Protein AF-A0A930IG54-F1 (afdb_monomer)

Solvent-accessible surface area (backbone atoms only — not comparable to full-atom values): 10684 Å² total; per-residue (Å²): 142,84,71,73,71,60,59,56,54,54,54,51,53,54,55,52,55,55,57,56,56,58,61,64,62,67,75,69,67,74,68,74,74,71,89,79,80,68,87,85,78,72,77,62,74,73,76,54,50,58,60,71,46,64,61,72,69,85,79,60,60,37,81,73,69,76,45,87,70,71,62,65,47,43,69,39,30,32,45,47,79,58,92,73,52,99,68,60,61,62,81,42,43,50,88,78,48,23,21,38,33,38,32,41,36,80,50,64,67,55,72,66,59,55,51,52,48,59,56,46,42,77,78,37,84,44,45,49,76,60,99,57,34,44,36,37,48,46,73,49,95,86,52,19,39,42,38,40,39,35,43,73,83,41,39,54,36,40,37,36,35,37,44,43,82,71,53,75,52,66,78,77,73,66,80,85,126

Radius of gyration: 30.36 Å; Cα contacts (8 Å, |Δi|>4): 247; chains: 1; bounding box: 64×41×91 Å

Sequence (177 aa):
MEQKKSLSKIIATIVFGIVFIIIAIVSCNQSKTIEGSNNGDTVAAKEFTPHVENGKLNIDLQSITSIRFPKYKTTKAIPFIPDSVSLAADEESVESGNYSATLLLDTIPNKEFYQRIDLAAQHDTCWDINKFAYTYERKDKAGGVYKVVFSKGGQQVFVTHLNKDMIKNTNQTKPNK

Nearest PDB structures (foldseek):
  3dpu-assembly1_B  TM=5.264E-01  e=1.480E-01  Chlorobaculum tepidum
  4cqh-assembly1_A  TM=4.139E-01  e=2.988E+00  Deinococcus radiodurans
  3fa9-assembly2_B  TM=2.344E-01  e=1.915E+00  Homo sapiens
  3tvl-assembly2_B  TM=2.884E-01  e=3.947E+00  Homo sapiens
  3fek-assembly2_B  TM=2.364E-01  e=4.412E+00  Homo sapiens

Mean predicted aligned error: 15.11 Å

Structure (mmCIF, N/CA/C/O backbone):
data_AF-A0A930IG54-F1
#
_entry.id   AF-A0A930IG54-F1
#
loop_
_atom_site.group_PDB
_atom_site.id
_atom_site.type_symbol
_atom_site.label_atom_id
_atom_site.label_alt_id
_atom_site.label_comp_id
_atom_site.label_asym_id
_atom_site.label_entity_id
_atom_site.label_seq_id
_atom_site.pdbx_PDB_ins_code
_atom_site.Cartn_x
_atom_site.Cartn_y
_atom_site.Cartn_z
_atom_site.occupancy
_atom_site.B_iso_or_equiv
_atom_site.auth_seq_id
_atom_site.auth_comp_id
_atom_site.auth_asym_id
_atom_site.auth_atom_id
_atom_site.pdbx_PDB_model_num
ATOM 1 N N . MET A 1 1 ? -45.103 23.585 -71.923 1.00 48.53 1 MET A N 1
ATOM 2 C CA . MET A 1 1 ? -44.097 22.505 -71.817 1.00 48.53 1 MET A CA 1
ATOM 3 C C . MET A 1 1 ? -42.724 23.164 -71.672 1.00 48.53 1 MET A C 1
ATOM 5 O O . MET A 1 1 ? -42.057 23.331 -72.674 1.00 48.53 1 MET A O 1
ATOM 9 N N . GLU A 1 2 ? -42.326 23.645 -70.479 1.00 52.88 2 GLU A N 1
ATOM 10 C CA . GLU A 1 2 ? -41.111 24.496 -70.392 1.00 52.88 2 GLU A CA 1
ATOM 11 C C . GLU A 1 2 ? -40.395 24.576 -69.022 1.00 52.88 2 GLU A C 1
ATOM 13 O O . GLU A 1 2 ? -39.612 25.486 -68.795 1.00 52.88 2 GLU A O 1
ATOM 18 N N . GLN A 1 3 ? -40.595 23.628 -68.095 1.00 48.25 3 GLN A N 1
ATOM 19 C CA . GLN A 1 3 ? -39.907 23.669 -66.783 1.00 48.25 3 GLN A CA 1
ATOM 20 C C . GLN A 1 3 ? -38.783 22.632 -66.593 1.00 48.25 3 GLN A C 1
ATOM 22 O O . GLN A 1 3 ? -37.958 22.776 -65.697 1.00 48.25 3 GLN A O 1
ATOM 27 N N . LYS A 1 4 ? -38.674 21.602 -67.447 1.00 50.16 4 LYS A N 1
ATOM 28 C CA . LYS A 1 4 ? -37.653 20.542 -67.275 1.00 50.16 4 LYS A CA 1
ATOM 29 C C . LYS A 1 4 ? -36.254 20.908 -67.798 1.00 50.16 4 LYS A C 1
ATOM 31 O O . LYS A 1 4 ? -35.278 20.271 -67.414 1.00 50.16 4 LYS A O 1
ATOM 36 N N . LYS A 1 5 ? -36.131 21.925 -68.661 1.00 50.03 5 LYS A N 1
ATOM 37 C CA . LYS A 1 5 ? -34.865 22.264 -69.346 1.00 50.03 5 LYS A CA 1
ATOM 38 C C . LYS A 1 5 ? -33.930 23.157 -68.514 1.00 50.03 5 LYS A C 1
ATOM 40 O O . LYS A 1 5 ? -32.723 23.119 -68.734 1.00 50.03 5 LYS A O 1
ATOM 45 N N . SER A 1 6 ? -34.458 23.936 -67.563 1.00 54.38 6 SER A N 1
ATOM 46 C CA . SER A 1 6 ? -33.665 24.849 -66.719 1.00 54.38 6 SER A CA 1
ATOM 47 C C . SER A 1 6 ? -33.032 24.147 -65.513 1.00 54.38 6 SER A C 1
ATOM 49 O O . SER A 1 6 ? -31.862 24.379 -65.224 1.00 54.38 6 SER A O 1
ATOM 51 N N . LEU A 1 7 ? -33.748 23.218 -64.871 1.00 53.94 7 LEU A N 1
ATOM 52 C CA . LEU A 1 7 ? -33.237 22.434 -63.736 1.00 53.94 7 LEU A CA 1
ATOM 53 C C . LEU A 1 7 ? -32.062 21.523 -64.129 1.00 53.94 7 LEU A C 1
ATOM 55 O O . LEU A 1 7 ? -31.086 21.426 -63.393 1.00 53.94 7 LEU A O 1
ATOM 59 N N . SER A 1 8 ? -32.100 20.923 -65.325 1.00 56.66 8 SER A N 1
ATOM 60 C CA . SER A 1 8 ? -31.008 20.083 -65.845 1.00 56.66 8 SER A CA 1
ATOM 61 C C . SER A 1 8 ? -29.704 20.862 -66.067 1.00 56.66 8 SER A C 1
ATOM 63 O O . SER A 1 8 ? -28.629 20.327 -65.804 1.00 56.66 8 SER A O 1
ATOM 65 N N . LYS A 1 9 ? -29.782 22.135 -66.483 1.00 55.19 9 LYS A N 1
ATOM 66 C CA . LYS A 1 9 ? -28.597 22.992 -66.639 1.00 55.19 9 LYS A CA 1
ATOM 67 C C . LYS A 1 9 ? -28.001 23.392 -65.290 1.00 55.19 9 LYS A C 1
ATOM 69 O O . LYS A 1 9 ? -26.788 23.387 -65.156 1.00 55.19 9 LYS A O 1
ATOM 74 N N . ILE A 1 10 ? -28.833 23.675 -64.287 1.00 57.41 10 ILE A N 1
ATOM 75 C CA . ILE A 1 10 ? -28.372 24.065 -62.944 1.00 57.41 10 ILE A CA 1
ATOM 76 C C . ILE A 1 10 ? -27.683 22.885 -62.237 1.00 57.41 10 ILE A C 1
ATOM 78 O O . ILE A 1 10 ? -26.619 23.058 -61.648 1.00 57.41 10 ILE A O 1
ATOM 82 N N . ILE A 1 11 ? -28.235 21.673 -62.360 1.00 57.94 11 ILE A N 1
ATOM 83 C CA . ILE A 1 11 ? -27.646 20.457 -61.777 1.00 57.94 11 ILE A CA 1
ATOM 84 C C . ILE A 1 11 ? -26.312 20.110 -62.460 1.00 57.94 11 ILE A C 1
ATOM 86 O O . ILE A 1 11 ? -25.350 19.767 -61.775 1.00 57.94 11 ILE A O 1
ATOM 90 N N . ALA A 1 12 ? -26.209 20.267 -63.785 1.00 56.69 12 ALA A N 1
ATOM 91 C CA . ALA A 1 12 ? -24.960 20.034 -64.513 1.00 56.69 12 ALA A CA 1
ATOM 92 C C . ALA A 1 12 ? -23.837 21.005 -64.094 1.00 56.69 12 ALA A C 1
ATOM 94 O O . ALA A 1 12 ? -22.693 20.581 -63.947 1.00 56.69 12 ALA A O 1
ATOM 95 N N . THR A 1 13 ? -24.156 22.279 -63.832 1.00 56.97 13 THR A N 1
ATOM 96 C CA . THR A 1 13 ? -23.168 23.283 -63.397 1.00 56.97 13 THR A CA 1
ATOM 97 C C . THR A 1 13 ? -22.677 23.047 -61.964 1.00 56.97 13 THR A C 1
ATOM 99 O O . THR A 1 13 ? -21.4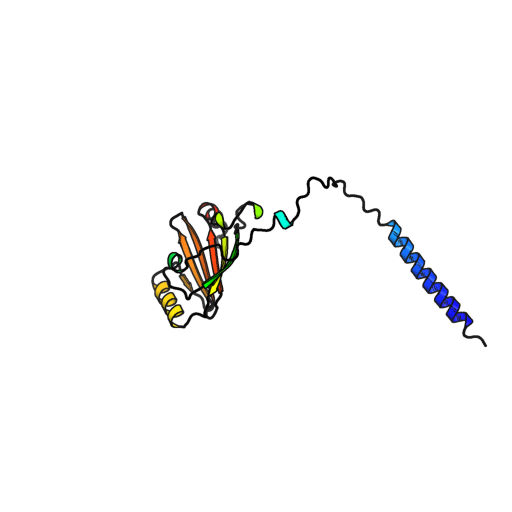91 23.220 -61.688 1.00 56.97 13 THR A O 1
ATOM 102 N N . ILE A 1 14 ? -23.551 22.599 -61.054 1.00 58.72 14 ILE A N 1
ATOM 103 C CA . ILE A 1 14 ? -23.172 22.278 -59.664 1.00 58.72 14 ILE A CA 1
ATOM 104 C C . ILE A 1 14 ? -22.261 21.044 -59.618 1.00 58.72 14 ILE A C 1
ATOM 106 O O . ILE A 1 14 ? -21.251 21.048 -58.915 1.00 58.72 14 ILE A O 1
ATOM 110 N N . VAL A 1 15 ? -22.562 20.010 -60.412 1.00 58.59 15 VAL A N 1
ATOM 111 C CA . VAL A 1 15 ? -21.734 18.795 -60.482 1.00 58.59 15 VAL A CA 1
ATOM 112 C C . VAL A 1 15 ? -20.355 19.094 -61.084 1.00 58.59 15 VAL A C 1
ATOM 114 O O . VAL A 1 15 ? -19.352 18.608 -60.564 1.00 58.59 15 VAL A O 1
ATOM 117 N N . PHE A 1 16 ? -20.266 19.953 -62.107 1.00 55.72 16 PHE A N 1
ATOM 118 C CA . PHE A 1 16 ? -18.972 20.359 -62.677 1.00 55.72 16 PHE A CA 1
ATOM 119 C C . PHE A 1 16 ? -18.122 21.195 -61.702 1.00 55.72 16 PHE A C 1
ATOM 121 O O . PHE A 1 16 ? -16.904 21.031 -61.661 1.00 55.72 16 PHE A O 1
ATOM 128 N N . GLY A 1 17 ? -18.749 22.042 -60.876 1.00 54.28 17 GLY A N 1
ATOM 129 C CA . GLY A 1 17 ? -18.056 22.822 -59.844 1.00 54.28 17 GLY A CA 1
ATOM 130 C C . GLY A 1 17 ? -17.456 21.962 -58.726 1.00 54.28 17 GLY A C 1
ATOM 131 O O . GLY A 1 17 ? -16.341 22.222 -58.280 1.00 54.28 17 GLY A O 1
ATOM 132 N N . ILE A 1 18 ? -18.149 20.895 -58.316 1.00 57.84 18 ILE A N 1
ATOM 133 C CA . ILE A 1 18 ? -17.657 19.967 -57.283 1.00 57.84 18 ILE A CA 1
ATOM 134 C C . ILE A 1 18 ? -16.472 19.138 -57.808 1.00 57.84 18 ILE A C 1
ATOM 136 O O . ILE A 1 18 ? -15.499 18.941 -57.084 1.00 57.84 18 ILE A O 1
ATOM 140 N N . VAL A 1 19 ? -16.494 18.711 -59.077 1.00 55.66 19 VAL A N 1
ATOM 141 C CA . VAL A 1 19 ? -15.395 17.930 -59.682 1.00 55.66 19 VAL A CA 1
ATOM 142 C C . VAL A 1 19 ? -14.101 18.748 -59.810 1.00 55.66 19 VAL A C 1
ATOM 144 O O . VAL A 1 19 ? -13.017 18.204 -59.604 1.00 55.66 19 VAL A O 1
ATOM 147 N N . PHE A 1 20 ? -14.181 20.062 -60.054 1.00 52.81 20 PHE A N 1
ATOM 148 C CA . PHE A 1 20 ? -12.990 20.923 -60.116 1.00 52.81 20 PHE A CA 1
ATOM 149 C C . PHE A 1 20 ? -12.326 21.174 -58.751 1.00 52.81 20 PHE A C 1
ATOM 151 O O . PHE A 1 20 ? -11.107 21.333 -58.696 1.00 52.81 20 PHE A O 1
ATOM 158 N N . ILE A 1 21 ? -13.078 21.144 -57.643 1.00 54.25 21 ILE A N 1
ATOM 159 C CA . ILE A 1 21 ? -12.506 21.281 -56.289 1.00 54.25 21 ILE A CA 1
ATOM 160 C C . ILE A 1 21 ? -11.708 20.028 -55.892 1.00 54.25 21 ILE A C 1
ATOM 162 O O . ILE A 1 21 ? -10.679 20.141 -55.229 1.00 54.25 21 ILE A O 1
ATOM 166 N N . ILE A 1 22 ? -12.111 18.837 -56.349 1.00 52.91 22 ILE A N 1
ATOM 167 C CA . ILE A 1 22 ? -11.399 17.586 -56.029 1.00 52.91 22 ILE A CA 1
ATOM 168 C C . ILE A 1 22 ? -10.033 17.519 -56.737 1.00 52.91 22 ILE A C 1
ATOM 170 O O . ILE A 1 22 ? -9.062 17.049 -56.146 1.00 52.91 22 ILE A O 1
ATOM 174 N N . ILE A 1 23 ? -9.910 18.054 -57.959 1.00 50.81 23 ILE A N 1
ATOM 175 C CA . ILE A 1 23 ? -8.639 18.044 -58.711 1.00 50.81 23 ILE A CA 1
ATOM 176 C C . ILE A 1 23 ? -7.613 19.032 -58.117 1.00 50.81 23 ILE A C 1
ATOM 178 O O . ILE A 1 23 ? -6.410 18.785 -58.196 1.00 50.81 23 ILE A O 1
ATOM 182 N N . ALA A 1 24 ? -8.052 20.096 -57.434 1.00 49.34 24 ALA A N 1
ATOM 183 C CA . ALA A 1 24 ? -7.148 21.042 -56.772 1.00 49.34 24 ALA A CA 1
ATOM 184 C C . ALA A 1 24 ? -6.516 20.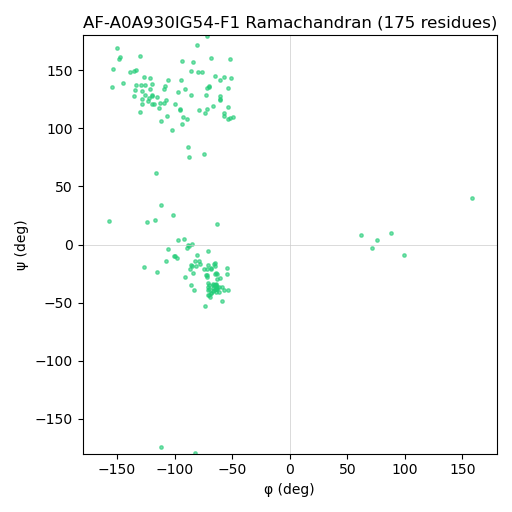499 -55.471 1.00 49.34 24 ALA A C 1
ATOM 186 O O . ALA A 1 24 ? -5.459 20.978 -55.065 1.00 49.34 24 ALA A O 1
ATOM 187 N N . ILE A 1 25 ? -7.105 19.478 -54.833 1.00 50.41 25 ILE A N 1
ATOM 188 C CA . ILE A 1 25 ? -6.570 18.896 -53.585 1.00 50.41 25 ILE A CA 1
ATOM 189 C C . ILE A 1 25 ? -5.507 17.817 -53.866 1.00 50.41 25 ILE A C 1
ATOM 191 O O . ILE A 1 25 ? -4.673 17.529 -53.010 1.00 50.41 25 ILE A O 1
ATOM 195 N N . VAL A 1 26 ? -5.439 17.270 -55.085 1.00 48.78 26 VAL A N 1
ATOM 196 C CA . VAL A 1 26 ? -4.423 16.255 -55.432 1.00 48.78 26 VAL A CA 1
ATOM 197 C C . VAL A 1 26 ? -3.040 16.873 -55.701 1.00 48.78 26 VAL A C 1
ATOM 199 O O . VAL A 1 26 ? -2.032 16.177 -55.603 1.00 48.78 26 VAL A O 1
ATOM 202 N N . SER A 1 27 ? -2.939 18.187 -55.941 1.00 46.47 27 SER A N 1
ATOM 203 C CA . SER A 1 27 ? -1.649 18.845 -56.222 1.00 46.47 27 SER A CA 1
ATOM 204 C C . SER A 1 27 ? -0.913 19.407 -54.993 1.00 46.47 27 SER A C 1
ATOM 206 O O . SER A 1 27 ? 0.155 19.994 -55.156 1.00 46.47 27 SER A O 1
ATOM 208 N N . CYS A 1 28 ? -1.417 19.198 -53.772 1.00 47.66 28 CYS A N 1
ATOM 209 C CA . CYS A 1 28 ? -0.714 19.567 -52.532 1.00 47.66 28 CYS A CA 1
ATOM 210 C C . CYS A 1 28 ? -0.382 18.360 -51.639 1.00 47.66 28 CYS A C 1
ATOM 212 O O . CYS A 1 28 ? -0.119 18.529 -50.455 1.00 47.66 28 CYS A O 1
ATOM 214 N N . ASN A 1 29 ? -0.336 17.152 -52.211 1.00 49.41 29 ASN A N 1
ATOM 215 C CA . ASN A 1 29 ? 0.195 15.959 -51.543 1.00 49.41 29 ASN A CA 1
ATOM 216 C C . ASN A 1 29 ? 1.621 15.606 -51.994 1.00 49.41 29 ASN A C 1
ATOM 218 O O . ASN A 1 29 ? 2.058 14.467 -51.848 1.00 49.41 29 ASN A O 1
ATOM 222 N N . GLN A 1 30 ? 2.402 16.585 -52.462 1.00 50.31 30 GLN A N 1
ATOM 223 C CA . GLN A 1 30 ? 3.846 16.505 -52.253 1.00 50.31 30 GLN A CA 1
ATOM 224 C C . GLN A 1 30 ? 4.105 16.825 -50.783 1.00 50.31 30 GLN A C 1
ATOM 226 O O . GLN A 1 30 ? 4.520 17.924 -50.417 1.00 50.31 30 GLN A O 1
ATOM 231 N N . SER A 1 31 ? 3.845 15.833 -49.927 1.00 49.94 31 SER A N 1
ATOM 232 C CA . SER A 1 31 ? 4.578 15.725 -48.679 1.00 49.94 31 SER A CA 1
ATOM 233 C C . SER A 1 31 ? 6.042 15.834 -49.072 1.00 49.94 31 SER A C 1
ATOM 235 O O . SER A 1 31 ? 6.568 14.945 -49.744 1.00 49.94 31 SER A O 1
ATOM 237 N N . LYS A 1 32 ? 6.689 16.947 -48.718 1.00 46.81 32 LYS A N 1
ATOM 238 C CA . LYS A 1 32 ? 8.140 16.941 -48.613 1.00 46.81 32 LYS A CA 1
ATOM 239 C C . LYS A 1 32 ? 8.439 15.753 -47.718 1.00 46.81 32 LYS A C 1
ATOM 241 O O . LYS A 1 32 ? 8.055 15.766 -46.549 1.00 46.81 32 LYS A O 1
ATOM 246 N N . THR A 1 33 ? 9.001 14.700 -48.298 1.00 45.19 33 THR A N 1
ATOM 247 C CA . THR A 1 33 ? 9.595 13.623 -47.528 1.00 45.19 33 THR A CA 1
ATOM 248 C C . THR A 1 33 ? 10.572 14.327 -46.609 1.00 45.19 33 THR A C 1
ATOM 250 O O . THR A 1 33 ? 11.539 14.924 -47.076 1.00 45.19 33 THR A O 1
ATOM 253 N N . ILE A 1 34 ? 10.238 14.382 -45.321 1.00 48.94 34 ILE A N 1
ATOM 254 C CA . ILE A 1 34 ? 11.206 14.761 -44.308 1.00 48.94 34 ILE A CA 1
ATOM 255 C C . ILE A 1 34 ? 12.336 13.753 -44.500 1.00 48.94 34 ILE A C 1
ATOM 257 O O . ILE A 1 34 ? 12.116 12.546 -44.385 1.00 48.94 34 ILE A O 1
ATOM 261 N N . GLU A 1 35 ? 13.498 14.238 -44.932 1.00 52.69 35 GLU A N 1
ATOM 262 C CA . GLU A 1 35 ? 14.708 13.431 -45.003 1.00 52.69 35 GLU A CA 1
ATOM 263 C C . GLU A 1 35 ? 14.972 12.877 -43.604 1.00 52.69 35 GLU A C 1
ATOM 265 O O . GLU A 1 35 ? 15.243 13.612 -42.658 1.00 52.69 35 GLU A O 1
ATOM 270 N N . GLY A 1 36 ? 14.784 11.566 -43.485 1.00 52.84 36 GLY A N 1
ATOM 271 C CA . GLY A 1 36 ? 14.835 10.825 -42.232 1.00 52.84 36 GLY A CA 1
ATOM 272 C C . GLY A 1 36 ? 14.085 9.499 -42.338 1.00 52.84 36 GLY A C 1
ATOM 273 O O . GLY A 1 36 ? 13.347 9.138 -41.434 1.00 52.84 36 GLY A O 1
ATOM 274 N N . SER A 1 37 ? 14.201 8.798 -43.470 1.00 50.72 37 SER A N 1
ATOM 275 C CA . SER A 1 37 ? 13.615 7.465 -43.661 1.00 50.72 37 SER A CA 1
ATOM 276 C C . SER A 1 37 ? 14.723 6.437 -43.872 1.00 50.72 37 SER A C 1
ATOM 278 O O . SER A 1 37 ? 14.797 5.776 -44.907 1.00 50.72 37 SER A O 1
ATOM 280 N N . ASN A 1 38 ? 15.592 6.284 -42.875 1.00 56.31 38 ASN A N 1
ATOM 281 C CA . ASN A 1 38 ? 16.260 5.014 -42.626 1.00 56.31 38 ASN A CA 1
ATOM 282 C C . ASN A 1 38 ? 15.355 4.186 -41.693 1.00 56.31 38 ASN A C 1
ATOM 284 O O . ASN A 1 38 ? 15.550 4.129 -40.485 1.00 56.31 38 ASN A O 1
ATOM 288 N N . ASN A 1 39 ? 14.365 3.488 -42.260 1.00 56.47 39 ASN A N 1
ATOM 289 C CA . ASN A 1 39 ? 13.462 2.568 -41.539 1.00 56.47 39 ASN A CA 1
ATOM 290 C C . ASN A 1 39 ? 14.174 1.341 -40.910 1.00 56.47 39 ASN A C 1
ATOM 292 O O . ASN A 1 39 ? 13.532 0.336 -40.626 1.00 56.47 39 ASN A O 1
ATOM 296 N N . GLY A 1 40 ? 15.498 1.385 -40.744 1.00 57.34 40 GLY A N 1
ATOM 297 C CA . GLY A 1 40 ? 16.294 0.351 -40.088 1.00 57.34 40 GLY A CA 1
ATOM 298 C C . GLY A 1 40 ? 16.618 0.646 -38.623 1.00 57.34 40 GLY A C 1
ATOM 299 O O . GLY A 1 40 ? 17.080 -0.262 -37.948 1.00 57.34 40 GLY A O 1
ATOM 300 N N . ASP A 1 41 ? 16.378 1.873 -38.141 1.00 61.75 41 ASP A N 1
ATOM 301 C CA . ASP A 1 41 ? 16.819 2.320 -36.805 1.00 61.75 41 ASP A CA 1
ATOM 302 C C . ASP A 1 41 ? 15.668 2.844 -35.923 1.00 61.75 41 ASP A C 1
ATOM 304 O O . ASP A 1 41 ? 15.863 3.587 -34.966 1.00 61.75 41 ASP A O 1
ATOM 308 N N . THR A 1 42 ? 14.426 2.487 -36.264 1.00 72.38 42 THR A N 1
ATOM 309 C CA . THR A 1 42 ? 13.245 2.811 -35.451 1.00 72.38 42 THR A CA 1
ATOM 310 C C . THR A 1 42 ? 12.740 1.559 -34.752 1.00 72.38 42 THR A C 1
ATOM 312 O O . THR A 1 42 ? 12.213 0.638 -35.372 1.00 72.38 42 THR A O 1
ATOM 315 N N . VAL A 1 43 ? 12.902 1.529 -33.434 1.00 71.75 43 VAL A N 1
ATOM 316 C CA . VAL A 1 43 ? 12.318 0.508 -32.560 1.00 71.75 43 VAL A CA 1
ATOM 317 C C . VAL A 1 43 ? 10.845 0.817 -32.294 1.00 71.75 43 VAL A C 1
ATOM 319 O O . VAL A 1 43 ? 10.405 1.972 -32.307 1.00 71.75 43 VAL A O 1
ATOM 322 N N . ALA A 1 44 ? 10.038 -0.224 -32.103 1.00 80.44 44 ALA A N 1
ATOM 323 C CA . ALA A 1 44 ? 8.603 -0.048 -31.935 1.00 80.44 44 ALA A CA 1
ATOM 324 C C . ALA A 1 44 ? 8.296 0.624 -30.586 1.00 80.44 44 ALA A C 1
ATOM 326 O O . ALA A 1 44 ? 8.785 0.183 -29.556 1.00 80.44 44 ALA A O 1
ATOM 327 N N . ALA A 1 45 ? 7.389 1.609 -30.552 1.00 71.62 45 ALA A N 1
ATOM 328 C CA . ALA A 1 45 ? 7.028 2.328 -29.317 1.00 71.62 45 ALA A CA 1
ATOM 329 C C . ALA A 1 45 ? 6.572 1.415 -28.154 1.00 71.62 45 ALA A C 1
ATOM 331 O O . ALA A 1 45 ? 6.712 1.765 -26.984 1.00 71.62 45 ALA A O 1
ATOM 332 N N . LYS A 1 46 ? 6.050 0.221 -28.466 1.00 74.94 46 LYS A N 1
ATOM 333 C CA . LYS A 1 46 ? 5.692 -0.806 -27.474 1.00 74.94 46 LYS A CA 1
ATOM 334 C C . LYS A 1 46 ? 6.894 -1.342 -26.682 1.00 74.94 46 LYS A C 1
ATOM 336 O O . LYS A 1 46 ? 6.695 -1.826 -25.576 1.00 74.94 46 LYS A O 1
ATOM 341 N N . GLU A 1 47 ? 8.104 -1.280 -27.237 1.00 74.19 47 GLU A N 1
ATOM 342 C CA . GLU A 1 47 ? 9.333 -1.773 -26.598 1.00 74.19 47 GLU A CA 1
ATOM 343 C C . GLU A 1 47 ? 9.769 -0.875 -25.436 1.00 74.19 47 GLU A C 1
ATOM 345 O O . GLU A 1 47 ? 10.416 -1.355 -24.517 1.00 74.19 47 GLU A O 1
ATOM 350 N N . PHE A 1 48 ? 9.305 0.378 -25.416 1.00 70.44 48 PHE A N 1
ATOM 351 C CA . PHE A 1 48 ? 9.536 1.333 -24.330 1.00 70.44 48 PHE A CA 1
ATOM 352 C C . PHE A 1 48 ? 8.378 1.421 -23.327 1.00 70.44 48 PHE A C 1
ATOM 354 O O . PHE A 1 48 ? 8.364 2.289 -22.454 1.00 70.44 48 PHE A O 1
ATOM 361 N N . THR A 1 49 ? 7.340 0.589 -23.471 1.00 69.31 49 THR A N 1
ATOM 362 C CA . THR A 1 49 ? 6.222 0.618 -22.520 1.00 69.31 49 THR A CA 1
ATOM 363 C C . THR A 1 49 ? 6.680 0.003 -21.196 1.00 69.31 49 THR A C 1
ATOM 365 O O . THR A 1 49 ? 7.178 -1.125 -21.220 1.00 69.31 49 THR A O 1
ATOM 368 N N . PRO A 1 50 ? 6.478 0.676 -20.046 1.00 65.88 50 PRO A N 1
ATOM 369 C CA . PRO A 1 50 ? 6.908 0.151 -18.755 1.00 65.88 50 PRO A CA 1
ATOM 370 C C . PRO A 1 50 ? 6.360 -1.254 -18.515 1.00 65.88 50 PRO A C 1
ATOM 372 O O . PRO A 1 50 ? 5.169 -1.512 -18.738 1.00 65.88 50 PRO A O 1
ATOM 375 N N . HIS A 1 51 ? 7.215 -2.162 -18.043 1.00 68.25 51 HIS A N 1
ATOM 376 C CA . HIS A 1 51 ? 6.802 -3.534 -17.782 1.00 68.25 51 HIS A CA 1
ATOM 377 C C . HIS A 1 51 ? 5.790 -3.570 -16.631 1.00 68.25 51 HIS A C 1
ATOM 379 O O . HIS A 1 51 ? 6.087 -3.155 -15.515 1.00 68.25 51 HIS A O 1
ATOM 385 N N . VAL A 1 52 ? 4.572 -4.050 -16.894 1.00 69.56 52 VAL A N 1
ATOM 386 C CA . VAL A 1 52 ? 3.540 -4.194 -15.860 1.00 69.56 52 VAL A CA 1
ATOM 387 C C . VAL A 1 52 ? 3.577 -5.615 -15.320 1.00 69.56 52 VAL A C 1
ATOM 389 O O . VAL A 1 52 ? 3.240 -6.565 -16.029 1.00 69.56 52 VAL A O 1
ATOM 392 N N . GLU A 1 53 ? 3.911 -5.760 -14.043 1.00 73.75 53 GLU A N 1
ATOM 393 C CA . GLU A 1 53 ? 3.855 -7.048 -13.364 1.00 73.75 53 GLU A CA 1
ATOM 394 C C . GLU A 1 53 ? 2.539 -7.208 -12.611 1.00 73.75 53 GLU A C 1
ATOM 396 O O . GLU A 1 53 ? 2.236 -6.494 -11.653 1.00 73.75 53 GLU A O 1
ATOM 401 N N . ASN A 1 54 ? 1.749 -8.198 -13.022 1.00 70.12 54 ASN A N 1
ATOM 402 C CA . ASN A 1 54 ? 0.511 -8.546 -12.338 1.00 70.12 54 ASN A CA 1
ATOM 403 C C . ASN A 1 54 ? 0.746 -9.759 -11.435 1.00 70.12 54 ASN A C 1
ATOM 405 O O . ASN A 1 54 ? 1.129 -10.830 -11.903 1.00 70.12 54 ASN A O 1
ATOM 409 N N . GLY A 1 55 ? 0.501 -9.593 -10.135 1.00 60.75 55 GLY A N 1
ATOM 410 C CA . GLY A 1 55 ? 0.464 -10.692 -9.166 1.00 60.75 55 GLY A CA 1
ATOM 411 C C . GLY A 1 55 ? 1.801 -11.348 -8.794 1.00 60.75 55 GLY A C 1
ATOM 412 O O . GLY A 1 55 ? 1.785 -12.225 -7.937 1.00 60.75 55 GLY A O 1
ATOM 413 N N . LYS A 1 56 ? 2.938 -10.951 -9.385 1.00 72.75 56 LYS A N 1
ATOM 414 C CA . LYS A 1 56 ? 4.270 -11.489 -9.037 1.00 72.75 56 LYS A CA 1
ATOM 415 C C . LYS A 1 56 ? 4.932 -10.777 -7.858 1.00 72.75 56 LYS A C 1
ATOM 417 O O . LYS A 1 56 ? 5.592 -11.423 -7.048 1.00 72.75 56 LYS A O 1
ATOM 422 N N . LEU A 1 57 ? 4.720 -9.468 -7.730 1.00 83.44 57 LEU A N 1
ATOM 423 C CA . LEU A 1 57 ? 5.295 -8.679 -6.647 1.00 83.44 57 LEU A CA 1
ATOM 424 C C . LEU A 1 57 ? 4.616 -9.007 -5.307 1.00 83.44 57 LEU A C 1
ATOM 426 O O . LEU A 1 57 ? 3.420 -8.749 -5.118 1.00 83.44 57 LEU A O 1
ATOM 430 N N . ASN A 1 58 ? 5.400 -9.553 -4.375 1.00 86.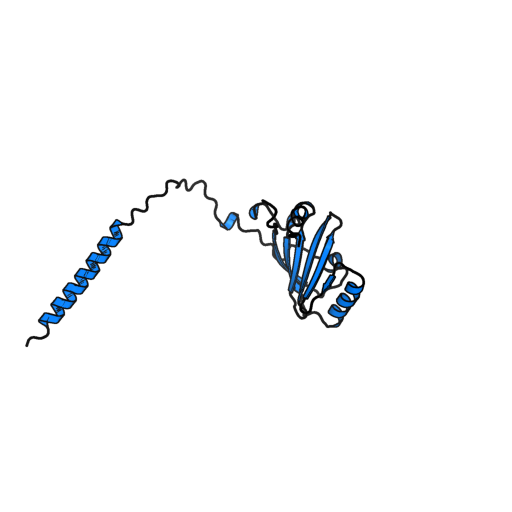25 58 ASN A N 1
ATOM 431 C CA . ASN A 1 58 ? 4.960 -9.876 -3.022 1.00 86.25 58 ASN A CA 1
ATOM 432 C C . ASN A 1 58 ? 5.162 -8.672 -2.091 1.00 86.25 58 ASN A C 1
ATOM 434 O O . ASN A 1 58 ? 6.290 -8.342 -1.729 1.00 86.25 58 ASN A O 1
ATOM 438 N N . ILE A 1 59 ? 4.062 -8.026 -1.704 1.00 93.06 59 ILE A N 1
ATOM 439 C CA . ILE A 1 59 ? 4.060 -6.896 -0.769 1.00 93.06 59 ILE A CA 1
ATOM 440 C C . ILE A 1 59 ? 3.438 -7.356 0.544 1.00 93.06 59 ILE A C 1
ATOM 442 O O . ILE A 1 59 ? 2.270 -7.745 0.572 1.00 93.06 59 ILE A O 1
ATOM 446 N N . ASP A 1 60 ? 4.184 -7.249 1.642 1.00 95.19 60 ASP A N 1
ATOM 447 C CA . ASP A 1 60 ? 3.693 -7.526 2.994 1.00 95.19 60 ASP A CA 1
ATOM 448 C C . ASP A 1 60 ? 3.394 -6.220 3.750 1.00 95.19 60 ASP A C 1
ATOM 450 O O . ASP A 1 60 ? 4.277 -5.580 4.329 1.00 95.19 60 ASP A O 1
ATOM 454 N N . LEU A 1 61 ? 2.115 -5.836 3.772 1.00 97.25 61 LEU A N 1
ATOM 455 C CA . LEU A 1 61 ? 1.636 -4.648 4.471 1.00 97.25 61 LEU A CA 1
ATOM 456 C C . LEU A 1 61 ? 1.852 -4.740 5.985 1.00 97.25 61 LEU A C 1
ATOM 458 O O . LEU A 1 61 ? 2.059 -3.704 6.618 1.00 9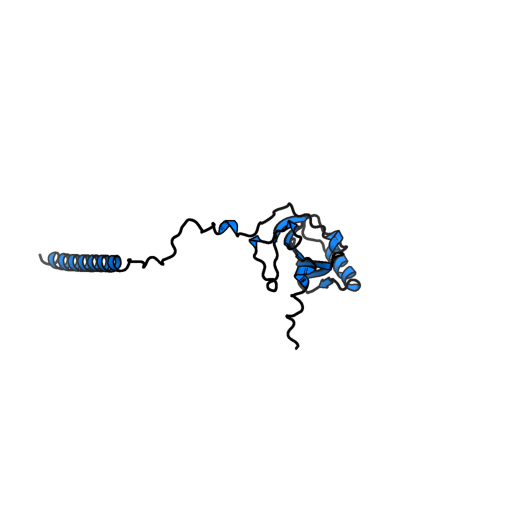7.25 61 LEU A O 1
ATOM 462 N N . GLN A 1 62 ? 1.840 -5.940 6.577 1.00 96.75 62 GLN A N 1
ATOM 463 C CA . GLN A 1 62 ? 2.102 -6.091 8.005 1.00 96.75 62 GLN A CA 1
ATOM 464 C C . GLN A 1 62 ? 3.569 -5.801 8.309 1.00 96.75 62 GLN A C 1
ATOM 466 O O . GLN A 1 62 ? 3.856 -5.077 9.259 1.00 96.75 62 GLN A O 1
ATOM 471 N N . SER A 1 63 ? 4.493 -6.305 7.493 1.00 95.25 63 SER A N 1
ATOM 472 C CA . SER A 1 63 ? 5.922 -6.027 7.671 1.00 95.25 63 SER A CA 1
ATOM 473 C C . SER A 1 63 ? 6.260 -4.543 7.475 1.00 95.25 63 SER A C 1
ATOM 475 O O . SER A 1 63 ? 7.124 -4.011 8.175 1.00 95.25 63 SER A O 1
ATOM 477 N N . ILE A 1 64 ? 5.555 -3.852 6.571 1.00 96.19 64 ILE A N 1
ATOM 478 C CA . ILE A 1 64 ? 5.751 -2.417 6.314 1.00 96.19 64 ILE A CA 1
ATOM 479 C C . ILE A 1 64 ? 5.169 -1.567 7.454 1.00 96.19 64 ILE A C 1
ATOM 481 O O . ILE A 1 64 ? 5.876 -0.736 8.030 1.00 96.19 64 ILE A O 1
ATOM 485 N N . THR A 1 65 ? 3.894 -1.789 7.789 1.00 96.56 65 THR A N 1
ATOM 486 C CA . THR A 1 65 ? 3.086 -0.893 8.645 1.00 96.56 65 THR A CA 1
ATOM 487 C C . THR A 1 65 ? 2.953 -1.348 10.100 1.00 96.56 65 THR A C 1
ATOM 489 O O . THR A 1 65 ? 2.418 -0.622 10.930 1.00 96.56 65 THR A O 1
ATOM 492 N N . SER A 1 66 ? 3.382 -2.570 10.422 1.00 95.38 66 SER A N 1
ATOM 493 C CA . SER A 1 66 ? 3.114 -3.261 11.696 1.00 95.38 66 SER A CA 1
ATOM 494 C C . SER A 1 66 ? 1.625 -3.530 11.990 1.00 95.38 66 SER A C 1
ATOM 496 O O . SER A 1 66 ? 1.292 -4.020 13.069 1.00 95.38 66 SER A O 1
ATOM 498 N N . ILE A 1 67 ? 0.720 -3.284 11.033 1.00 96.44 67 ILE A N 1
ATOM 499 C CA . ILE A 1 67 ? -0.724 -3.535 11.148 1.00 96.44 67 ILE A CA 1
ATOM 500 C C . ILE A 1 67 ? -1.123 -4.726 10.276 1.00 96.44 67 ILE A C 1
ATOM 502 O O . ILE A 1 67 ? -0.732 -4.832 9.118 1.00 96.44 67 ILE A O 1
ATOM 506 N N . ARG A 1 68 ? -1.958 -5.627 10.806 1.00 96.12 68 ARG A N 1
ATOM 507 C CA . ARG A 1 68 ? -2.565 -6.704 10.008 1.00 96.12 68 ARG A CA 1
ATOM 508 C C . ARG A 1 68 ? -3.743 -6.185 9.188 1.00 96.12 68 ARG A C 1
ATOM 510 O O . ARG A 1 68 ? -4.769 -5.793 9.754 1.00 96.12 68 ARG A O 1
ATOM 517 N N . PHE A 1 69 ? -3.592 -6.240 7.870 1.00 97.12 69 PHE A N 1
ATOM 518 C CA . PHE A 1 69 ? -4.641 -5.952 6.895 1.00 97.12 69 PHE A CA 1
ATOM 519 C C . PHE A 1 69 ? -5.520 -7.189 6.649 1.00 97.12 69 PHE A C 1
ATOM 521 O O . PHE A 1 69 ? -5.072 -8.316 6.883 1.00 97.12 69 PHE A O 1
ATOM 528 N N . PRO A 1 70 ? -6.768 -7.008 6.169 1.00 96.56 70 PRO A N 1
ATOM 529 C CA . PRO A 1 70 ? -7.516 -8.089 5.531 1.00 96.56 70 PRO A CA 1
ATOM 530 C C . PRO A 1 70 ? -6.690 -8.737 4.418 1.00 96.56 70 PRO A C 1
ATOM 532 O O . PRO A 1 70 ? -5.778 -8.108 3.893 1.00 96.56 70 PRO A O 1
ATOM 535 N N . LYS A 1 71 ? -7.017 -9.968 4.022 1.00 97.00 71 LYS A N 1
ATOM 536 C CA . LYS A 1 71 ? -6.335 -10.629 2.901 1.00 97.00 71 LYS A CA 1
ATOM 537 C C . LYS A 1 71 ? -6.437 -9.778 1.627 1.00 97.00 71 LYS A C 1
ATOM 539 O O . LYS A 1 71 ? -7.452 -9.119 1.412 1.00 97.00 71 LYS A O 1
ATOM 544 N N . TYR A 1 72 ? -5.388 -9.776 0.808 1.00 96.19 72 TYR A N 1
ATOM 545 C CA . TYR A 1 72 ? -5.320 -8.978 -0.414 1.00 96.19 72 TYR A CA 1
ATOM 546 C C . TYR A 1 72 ? -4.451 -9.629 -1.486 1.00 96.19 72 TYR A C 1
ATOM 548 O O . TYR A 1 72 ? -3.711 -10.578 -1.222 1.00 96.19 72 TYR A O 1
ATOM 556 N N . LYS A 1 73 ? -4.525 -9.078 -2.700 1.00 95.06 73 LYS A N 1
ATOM 557 C CA . LYS A 1 73 ? -3.663 -9.436 -3.833 1.00 95.06 73 LYS A CA 1
ATOM 558 C C . LYS A 1 73 ? -3.146 -8.199 -4.560 1.00 95.06 73 LYS A C 1
ATOM 560 O O . LYS A 1 73 ? -3.855 -7.198 -4.658 1.00 95.06 73 LYS A O 1
ATOM 565 N N . THR A 1 74 ? -1.949 -8.298 -5.130 1.00 94.69 74 THR A N 1
ATOM 566 C CA . THR A 1 74 ? -1.395 -7.282 -6.033 1.00 94.69 74 THR A CA 1
ATOM 567 C C . THR A 1 74 ? -2.111 -7.355 -7.378 1.00 94.69 74 THR A C 1
ATOM 569 O O . THR A 1 74 ? -2.001 -8.356 -8.087 1.00 94.69 74 THR A O 1
ATOM 572 N N . THR A 1 75 ? -2.874 -6.319 -7.731 1.00 92.56 75 THR A N 1
ATOM 573 C CA . THR A 1 75 ? -3.611 -6.263 -9.006 1.00 92.56 75 THR A CA 1
ATOM 574 C C . THR A 1 75 ? -2.809 -5.613 -10.118 1.00 92.56 75 THR A C 1
ATOM 576 O O . THR A 1 75 ? -3.028 -5.939 -11.279 1.00 92.56 75 THR A O 1
ATOM 579 N N . LYS A 1 76 ? -1.897 -4.707 -9.764 1.00 91.88 76 LYS A N 1
ATOM 580 C CA . LYS A 1 76 ? -1.021 -4.006 -10.698 1.00 91.88 76 LYS A CA 1
ATOM 581 C C . LYS A 1 76 ? 0.245 -3.579 -9.969 1.00 91.88 76 LYS A C 1
ATOM 583 O O . LYS A 1 76 ? 0.135 -3.027 -8.878 1.00 91.88 76 LYS A O 1
ATOM 588 N N . ALA A 1 77 ? 1.404 -3.770 -10.581 1.00 91.31 77 ALA A N 1
ATOM 589 C CA . ALA A 1 77 ? 2.653 -3.131 -10.189 1.00 91.31 77 ALA A CA 1
ATOM 590 C C . ALA A 1 77 ? 3.343 -2.575 -11.437 1.00 91.31 77 ALA A C 1
ATOM 592 O O . ALA A 1 77 ? 3.347 -3.224 -12.484 1.00 91.31 77 ALA A O 1
ATOM 593 N N . ILE A 1 78 ? 3.873 -1.360 -11.332 1.00 90.06 78 ILE A N 1
ATOM 594 C CA . ILE A 1 78 ? 4.627 -0.697 -12.396 1.00 90.06 78 ILE A CA 1
ATOM 595 C C . ILE A 1 78 ? 5.911 -0.086 -11.829 1.00 90.06 78 ILE A C 1
ATOM 597 O O . ILE A 1 78 ? 5.899 0.326 -10.663 1.00 90.06 78 ILE A O 1
ATOM 601 N N . PRO A 1 79 ? 6.980 0.009 -12.637 1.00 87.81 79 PRO A N 1
ATOM 602 C CA . PRO A 1 79 ? 8.167 0.786 -12.310 1.00 87.81 79 PRO A CA 1
ATOM 603 C C . PRO A 1 79 ? 7.788 2.211 -11.903 1.00 87.81 79 PRO A C 1
ATOM 605 O O . PRO A 1 79 ? 6.843 2.788 -12.451 1.00 87.81 79 PRO A O 1
ATOM 608 N N . PHE A 1 80 ? 8.498 2.776 -10.929 1.00 84.25 80 PHE A N 1
ATOM 609 C CA . PHE A 1 80 ? 8.268 4.147 -10.483 1.00 84.25 80 PHE A CA 1
ATOM 610 C C . PHE A 1 80 ? 9.572 4.936 -10.437 1.00 84.25 80 PHE A C 1
ATOM 612 O O . PHE A 1 80 ? 10.437 4.676 -9.607 1.00 84.25 80 PHE A O 1
ATOM 619 N N . ILE A 1 81 ? 9.664 5.943 -11.300 1.00 82.06 81 ILE A N 1
ATOM 620 C CA . ILE A 1 81 ? 10.791 6.870 -11.373 1.00 82.06 81 ILE A CA 1
ATOM 621 C C . ILE A 1 81 ? 10.280 8.244 -10.926 1.00 82.06 81 ILE A C 1
ATOM 623 O O . ILE A 1 81 ? 9.320 8.745 -11.516 1.00 82.06 81 ILE A O 1
ATOM 627 N N . PRO A 1 82 ? 10.860 8.862 -9.883 1.00 79.69 82 PRO A N 1
ATOM 628 C CA . PRO A 1 82 ? 10.531 10.232 -9.512 1.00 79.69 82 PRO A CA 1
ATOM 629 C C . PRO A 1 82 ? 10.952 11.218 -10.604 1.00 79.69 82 PRO A C 1
ATOM 631 O O . PRO A 1 82 ? 12.040 11.088 -11.155 1.00 79.69 82 PRO A O 1
ATOM 634 N N . ASP A 1 83 ? 10.174 12.283 -10.807 1.00 77.88 83 ASP A N 1
ATOM 635 C CA . ASP A 1 83 ? 10.467 13.348 -11.789 1.00 77.88 83 ASP A CA 1
ATOM 636 C C . ASP A 1 83 ? 11.855 13.999 -11.621 1.00 77.88 83 ASP A C 1
ATOM 638 O O . ASP A 1 83 ? 12.378 14.640 -12.528 1.00 77.88 83 ASP A O 1
ATOM 642 N N . SER A 1 84 ? 12.456 13.871 -10.438 1.00 74.69 84 SER A N 1
ATOM 643 C CA . SER A 1 84 ? 13.767 14.424 -10.101 1.00 74.69 84 SER A CA 1
ATOM 644 C C . SER A 1 84 ? 14.947 13.533 -10.514 1.00 74.69 84 SER A C 1
ATOM 646 O O . SER A 1 84 ? 16.104 13.882 -10.255 1.00 74.69 84 SER A O 1
ATOM 648 N N . VAL A 1 85 ? 14.674 12.385 -11.136 1.00 76.81 85 VAL A N 1
ATOM 649 C CA . VAL A 1 85 ? 15.668 11.433 -11.630 1.00 76.81 85 VAL A CA 1
ATOM 650 C C . VAL A 1 85 ? 15.578 11.366 -13.152 1.00 76.81 85 VAL A C 1
ATOM 652 O O . VAL A 1 85 ? 14.516 11.129 -13.717 1.00 76.81 85 VAL A O 1
ATOM 655 N N . SER A 1 86 ? 16.714 11.564 -13.822 1.00 76.50 86 SER A N 1
ATOM 656 C CA . SER A 1 86 ? 16.825 11.420 -15.276 1.00 76.50 86 SER A CA 1
ATOM 657 C C . SER A 1 86 ? 17.139 9.966 -15.624 1.00 76.50 86 SER A C 1
ATOM 659 O O . SER A 1 86 ? 18.285 9.643 -15.926 1.00 76.50 86 SER A O 1
ATOM 661 N N . LEU A 1 87 ? 16.127 9.104 -15.531 1.00 77.56 87 LEU A N 1
ATOM 662 C CA . LEU A 1 87 ? 16.181 7.693 -15.919 1.00 77.56 87 LEU A CA 1
ATOM 663 C C . LEU A 1 87 ? 14.997 7.402 -16.844 1.00 77.56 87 LEU A C 1
ATOM 665 O O . LEU A 1 87 ? 13.889 7.887 -16.590 1.00 77.56 87 LEU A O 1
ATOM 669 N N . ALA A 1 88 ? 15.221 6.656 -17.923 1.00 75.75 88 ALA A N 1
ATOM 670 C CA . ALA A 1 88 ? 14.135 6.302 -18.825 1.00 75.75 88 ALA A CA 1
ATOM 671 C C . ALA A 1 88 ? 13.266 5.186 -18.214 1.00 75.75 88 ALA A C 1
ATOM 673 O O . ALA A 1 88 ? 13.734 4.353 -17.441 1.00 75.75 88 ALA A O 1
ATOM 674 N N . ALA A 1 89 ? 11.966 5.175 -18.520 1.00 72.06 89 ALA A N 1
ATOM 675 C CA . ALA A 1 89 ? 11.024 4.238 -17.897 1.00 72.06 89 ALA A CA 1
ATOM 676 C C . ALA A 1 89 ? 11.243 2.770 -18.307 1.00 72.06 89 ALA A C 1
ATOM 678 O O . ALA A 1 89 ? 10.795 1.866 -17.607 1.00 72.06 89 ALA A O 1
ATOM 679 N N . ASP A 1 90 ? 11.911 2.546 -19.434 1.00 71.69 90 ASP A N 1
ATOM 680 C CA . ASP A 1 90 ? 12.362 1.252 -19.947 1.00 71.69 90 ASP A CA 1
ATOM 681 C C . ASP A 1 90 ? 13.688 0.781 -19.323 1.00 71.69 90 ASP A C 1
ATOM 683 O O . ASP A 1 90 ? 14.012 -0.402 -19.405 1.00 71.69 90 ASP A O 1
ATOM 687 N N . GLU A 1 91 ? 14.417 1.673 -18.644 1.00 75.31 91 GLU A N 1
ATOM 688 C CA . GLU A 1 91 ? 15.624 1.353 -17.867 1.00 75.31 91 GLU A CA 1
ATOM 689 C C . GLU A 1 91 ? 15.304 0.966 -16.411 1.00 75.31 91 GLU A C 1
ATOM 691 O O . GLU A 1 91 ? 16.212 0.655 -15.640 1.00 75.31 91 GLU A O 1
ATOM 696 N N . GLU A 1 92 ? 14.024 0.967 -16.026 1.00 79.00 92 GLU A N 1
ATOM 697 C CA . GLU A 1 92 ? 13.562 0.643 -14.678 1.00 79.00 92 GLU A CA 1
ATOM 698 C C . GLU A 1 92 ? 12.583 -0.535 -14.685 1.00 79.00 92 GLU A C 1
ATOM 700 O O . GLU A 1 92 ? 11.734 -0.682 -15.569 1.00 79.00 92 GLU A O 1
ATOM 705 N N . SER A 1 93 ? 12.667 -1.379 -13.660 1.00 78.44 93 SER A N 1
ATOM 706 C CA . SER A 1 93 ? 11.788 -2.538 -13.496 1.00 78.44 93 SER A CA 1
ATOM 707 C C . SER A 1 93 ? 11.191 -2.586 -12.094 1.00 78.44 93 SER A C 1
ATOM 709 O O . SER A 1 93 ? 11.677 -1.957 -11.163 1.00 78.44 93 SER A O 1
ATOM 711 N N . VAL A 1 94 ? 10.118 -3.356 -11.908 1.00 75.38 94 VAL A N 1
ATOM 712 C CA . VAL A 1 94 ? 9.561 -3.581 -10.564 1.00 75.38 94 VAL A CA 1
ATOM 713 C C . VAL A 1 94 ? 10.557 -4.347 -9.679 1.00 75.38 94 VAL A C 1
ATOM 715 O O . VAL A 1 94 ? 10.646 -4.089 -8.477 1.00 75.38 94 VAL A O 1
ATOM 718 N N . GLU A 1 95 ? 11.328 -5.262 -10.273 1.00 77.62 95 GLU A N 1
ATOM 719 C CA . GLU A 1 95 ? 12.325 -6.093 -9.589 1.00 77.62 95 GLU A CA 1
ATOM 720 C C . GLU A 1 95 ? 13.489 -5.287 -8.997 1.00 77.62 95 GLU A C 1
ATOM 722 O O . GLU A 1 95 ? 14.089 -5.724 -8.014 1.00 77.62 95 GLU A O 1
ATOM 727 N N . SER A 1 96 ? 13.787 -4.102 -9.540 1.00 77.31 96 SER A N 1
ATOM 728 C CA . SER A 1 96 ? 14.816 -3.213 -8.986 1.00 77.31 96 SER A CA 1
ATOM 729 C C . SER A 1 96 ? 14.455 -2.685 -7.593 1.00 77.31 96 SER A C 1
ATOM 731 O O . SER A 1 96 ? 15.325 -2.230 -6.850 1.00 77.31 96 SER A O 1
ATOM 733 N N . GLY A 1 97 ? 13.172 -2.747 -7.224 1.00 83.44 97 GLY A N 1
ATOM 734 C CA . GLY A 1 97 ? 12.638 -2.245 -5.967 1.00 83.44 97 GLY A CA 1
ATOM 735 C C . GLY A 1 97 ? 11.984 -0.869 -6.070 1.00 83.44 97 GLY A C 1
ATOM 736 O O . GLY A 1 97 ? 11.312 -0.482 -5.118 1.00 83.44 97 GLY A O 1
ATOM 737 N N . ASN A 1 98 ? 12.085 -0.150 -7.190 1.00 90.88 98 ASN A N 1
ATOM 738 C CA . ASN A 1 98 ? 11.392 1.128 -7.380 1.00 90.88 98 ASN A CA 1
ATOM 739 C C . ASN A 1 98 ? 10.042 0.915 -8.075 1.00 90.88 98 ASN A C 1
ATOM 741 O O . ASN A 1 98 ? 9.974 0.703 -9.286 1.00 90.88 98 ASN A O 1
ATOM 745 N N . TYR A 1 99 ? 8.937 0.972 -7.331 1.00 92.62 99 TYR A N 1
ATOM 746 C CA . TYR A 1 99 ? 7.631 0.627 -7.898 1.00 92.62 99 TYR A CA 1
ATOM 747 C C . TYR A 1 99 ? 6.463 1.397 -7.296 1.00 92.62 99 TYR A C 1
ATOM 749 O O . TYR A 1 99 ? 6.502 1.889 -6.169 1.00 92.62 99 TYR A O 1
ATOM 757 N N . SER A 1 100 ? 5.369 1.420 -8.056 1.00 93.56 100 SER A N 1
ATOM 758 C CA . SER A 1 100 ? 4.027 1.732 -7.578 1.00 93.56 100 SER A CA 1
ATOM 759 C C . SER A 1 100 ? 3.105 0.543 -7.822 1.00 93.56 100 SER A C 1
ATOM 761 O O . SER A 1 100 ? 3.002 0.030 -8.935 1.00 93.56 100 SER A O 1
ATOM 763 N N . ALA A 1 101 ? 2.415 0.109 -6.775 1.00 95.44 101 ALA A N 1
ATOM 764 C CA . ALA A 1 101 ? 1.543 -1.049 -6.777 1.00 95.44 101 ALA A CA 1
ATOM 765 C C . ALA A 1 101 ? 0.142 -0.701 -6.270 1.00 95.44 101 ALA A C 1
ATOM 767 O O . ALA A 1 101 ? -0.044 0.099 -5.354 1.00 95.44 101 ALA A O 1
ATOM 768 N N . THR A 1 102 ? -0.858 -1.337 -6.871 1.00 96.25 102 THR A N 1
ATOM 769 C CA . THR A 1 102 ? -2.236 -1.358 -6.382 1.00 96.25 102 THR A CA 1
ATOM 770 C C . THR A 1 102 ? -2.523 -2.743 -5.824 1.00 96.25 102 THR A C 1
ATOM 772 O O . THR A 1 102 ? -2.367 -3.756 -6.511 1.00 96.25 102 THR A O 1
ATOM 775 N N . LEU A 1 103 ? -2.948 -2.780 -4.569 1.00 97.00 103 LEU A N 1
ATOM 776 C CA . LEU A 1 103 ? -3.426 -3.970 -3.887 1.00 97.00 103 LEU A CA 1
ATOM 777 C C . LEU A 1 103 ? -4.945 -3.882 -3.757 1.00 97.00 103 LEU A C 1
ATOM 779 O O . LEU A 1 103 ? -5.495 -2.812 -3.488 1.00 97.00 103 LEU A O 1
ATOM 783 N N . LEU A 1 104 ? -5.619 -5.015 -3.919 1.00 97.31 104 LEU A N 1
ATOM 784 C CA . LEU A 1 104 ? -7.053 -5.137 -3.686 1.00 97.31 104 LEU A CA 1
ATOM 785 C C . LEU A 1 104 ? -7.294 -6.057 -2.493 1.00 97.31 104 LEU A C 1
ATOM 787 O O . LEU A 1 104 ? -6.937 -7.234 -2.543 1.00 97.31 104 LEU A O 1
ATOM 791 N N . LEU A 1 105 ? -7.900 -5.508 -1.444 1.00 97.62 105 LEU A N 1
ATOM 792 C CA . LEU A 1 105 ? -8.365 -6.249 -0.279 1.00 97.62 105 LEU A CA 1
ATOM 793 C C . LEU A 1 105 ? -9.574 -7.114 -0.658 1.00 97.62 105 LEU A C 1
ATOM 795 O O . LEU A 1 105 ? -10.517 -6.632 -1.288 1.00 97.62 105 LEU A O 1
ATOM 799 N N . ASP A 1 106 ? -9.593 -8.363 -0.201 1.00 95.94 106 ASP A N 1
ATOM 800 C CA . ASP A 1 106 ? -10.683 -9.316 -0.446 1.00 95.94 106 ASP A CA 1
ATOM 801 C C . ASP A 1 106 ? -12.006 -8.850 0.190 1.00 95.94 106 ASP A C 1
ATOM 803 O O . ASP A 1 106 ? -13.089 -9.198 -0.277 1.00 95.94 106 ASP A O 1
ATOM 807 N N . THR A 1 107 ? -11.930 -8.017 1.231 1.00 94.12 107 THR A N 1
ATOM 808 C CA . THR A 1 107 ? -13.086 -7.452 1.938 1.00 94.12 107 THR A CA 1
ATOM 809 C C . THR A 1 107 ? -12.863 -5.983 2.271 1.00 94.12 107 THR A C 1
ATOM 811 O O . THR A 1 107 ? -11.738 -5.586 2.583 1.00 94.12 107 THR A O 1
ATOM 814 N N . ILE A 1 108 ? -13.937 -5.188 2.294 1.00 95.31 108 ILE A N 1
ATOM 815 C CA . ILE A 1 108 ? -13.903 -3.835 2.868 1.00 95.31 108 ILE A CA 1
ATOM 816 C C . ILE A 1 108 ? -13.521 -3.948 4.354 1.00 95.31 108 ILE A C 1
ATOM 818 O O . ILE A 1 108 ? -14.158 -4.726 5.073 1.00 95.31 108 ILE A O 1
ATOM 822 N N . PRO A 1 109 ? -12.501 -3.214 4.839 1.00 96.38 109 PRO A N 1
ATOM 823 C CA . PRO A 1 109 ? -12.116 -3.281 6.240 1.00 96.38 109 PRO A CA 1
ATOM 824 C C . PRO A 1 109 ? -13.249 -2.862 7.181 1.00 96.38 109 PRO A C 1
ATOM 826 O O . PRO A 1 109 ? -14.003 -1.927 6.911 1.00 96.38 109 PRO A O 1
ATOM 829 N N . ASN A 1 110 ? -13.354 -3.555 8.313 1.00 95.75 110 ASN A N 1
ATOM 830 C CA . ASN A 1 110 ? -14.353 -3.258 9.331 1.00 95.75 110 ASN A CA 1
ATOM 831 C C . ASN A 1 110 ? -13.927 -2.075 10.225 1.00 95.75 110 ASN A C 1
ATOM 833 O O . ASN A 1 110 ? -12.793 -1.595 10.182 1.00 95.75 110 ASN A O 1
ATOM 837 N N . LYS A 1 111 ? -14.843 -1.615 11.085 1.00 95.88 111 LYS A N 1
ATOM 838 C CA . LYS A 1 111 ? -14.588 -0.506 12.019 1.00 95.88 111 LYS A CA 1
ATOM 839 C C . LYS A 1 111 ? -13.392 -0.766 12.944 1.00 95.88 111 LYS A C 1
ATOM 841 O O . LYS A 1 111 ? -12.610 0.146 13.189 1.00 95.88 111 LYS A O 1
ATOM 846 N N . GLU A 1 112 ? -13.235 -1.996 13.427 1.00 96.62 112 GLU A N 1
ATOM 847 C CA . GLU A 1 112 ? -12.145 -2.371 14.337 1.00 96.62 112 GLU A CA 1
ATOM 848 C C . GLU A 1 112 ? -10.769 -2.227 13.685 1.00 96.62 112 GLU A C 1
ATOM 850 O O . GLU A 1 112 ? -9.813 -1.821 14.340 1.00 96.62 112 GLU A O 1
ATOM 855 N N . PHE A 1 113 ? -10.651 -2.539 12.391 1.00 97.44 113 PHE A N 1
ATOM 856 C CA . PHE A 1 113 ? -9.416 -2.326 11.643 1.00 97.44 113 PHE A CA 1
ATOM 857 C C . PHE A 1 113 ? -9.003 -0.852 11.651 1.00 97.44 113 PHE A C 1
ATOM 859 O O . PHE A 1 113 ? -7.864 -0.543 11.995 1.00 97.44 113 PHE A O 1
ATOM 866 N N . TYR A 1 114 ? -9.938 0.050 11.351 1.00 96.69 114 TYR A N 1
ATOM 867 C CA . TYR A 1 114 ? -9.675 1.488 11.365 1.00 96.69 114 TYR A CA 1
ATOM 868 C C . TYR A 1 114 ? -9.323 1.998 12.766 1.00 96.69 114 TYR A C 1
ATOM 870 O O . TYR A 1 114 ? -8.351 2.730 12.915 1.00 96.69 114 TYR A O 1
ATOM 878 N N . GLN A 1 115 ? -10.015 1.519 13.804 1.00 96.31 115 GLN A N 1
ATOM 879 C CA . GLN A 1 115 ? -9.700 1.864 15.195 1.00 96.31 115 GLN A CA 1
ATOM 880 C C . GLN A 1 115 ? -8.289 1.434 15.615 1.00 96.31 115 GLN A C 1
ATOM 882 O O . GLN A 1 115 ? -7.633 2.154 16.362 1.00 96.31 115 GLN A O 1
ATOM 887 N N . ARG A 1 116 ? -7.795 0.282 15.137 1.00 96.62 116 ARG A N 1
ATOM 888 C CA . ARG A 1 116 ? -6.410 -0.141 15.408 1.00 96.62 116 ARG A CA 1
ATOM 889 C C . ARG A 1 116 ? -5.389 0.804 14.786 1.00 96.62 116 ARG A C 1
ATOM 891 O O . ARG A 1 116 ? -4.371 1.069 15.415 1.00 96.62 116 ARG A O 1
ATOM 898 N N . ILE A 1 117 ? -5.654 1.307 13.583 1.00 97.06 117 ILE A N 1
ATOM 899 C CA . ILE A 1 117 ? -4.773 2.285 12.937 1.00 97.06 117 ILE A CA 1
ATOM 900 C C . ILE A 1 117 ? -4.839 3.623 13.673 1.00 97.06 117 ILE A C 1
ATOM 902 O O . ILE A 1 117 ? -3.797 4.193 13.974 1.00 97.06 117 ILE A O 1
ATOM 906 N N . ASP A 1 118 ? -6.042 4.085 14.025 1.00 96.50 118 ASP A N 1
ATOM 907 C CA . ASP A 1 118 ? -6.228 5.324 14.788 1.00 96.50 118 ASP A CA 1
ATOM 908 C C . ASP A 1 118 ? -5.497 5.263 16.144 1.00 96.50 118 ASP A C 1
ATOM 910 O O . ASP A 1 118 ? -4.936 6.261 16.588 1.00 96.50 118 ASP A O 1
ATOM 914 N N . LEU A 1 119 ? -5.467 4.094 16.797 1.00 96.62 119 LEU A N 1
ATOM 915 C CA . LEU A 1 119 ? -4.698 3.875 18.024 1.00 96.62 119 LEU A CA 1
ATOM 916 C C . LEU A 1 119 ? -3.186 3.843 17.760 1.00 96.62 119 LEU A C 1
ATOM 918 O O . LEU A 1 119 ? -2.425 4.454 18.503 1.00 96.62 119 LEU A O 1
ATOM 922 N N . ALA A 1 120 ? -2.739 3.161 16.703 1.00 96.25 120 ALA A N 1
ATOM 923 C CA . ALA A 1 120 ? -1.323 3.101 16.345 1.00 96.25 120 ALA A CA 1
ATOM 924 C C . ALA A 1 120 ? -0.754 4.492 16.021 1.00 96.25 120 ALA A C 1
ATOM 926 O O . ALA A 1 120 ? 0.331 4.832 16.486 1.00 96.25 120 ALA A O 1
ATOM 927 N N . ALA A 1 121 ? -1.511 5.327 15.308 1.00 96.19 121 ALA A N 1
ATOM 928 C CA . ALA A 1 121 ? -1.115 6.685 14.939 1.00 96.19 121 ALA A CA 1
ATOM 929 C C . ALA A 1 121 ? -0.949 7.641 16.134 1.00 96.19 121 ALA A C 1
ATOM 931 O O . ALA A 1 121 ? -0.306 8.678 16.002 1.00 96.19 121 ALA A O 1
ATOM 932 N N . GLN A 1 122 ? -1.474 7.298 17.317 1.00 96.44 122 GLN A N 1
ATOM 933 C CA . GLN A 1 122 ? -1.207 8.064 18.544 1.00 96.44 122 GLN A CA 1
ATOM 934 C C . GLN A 1 122 ? 0.252 7.938 19.004 1.00 96.44 122 GLN A C 1
ATOM 936 O O . GLN A 1 122 ? 0.727 8.773 19.774 1.00 96.44 122 GLN A O 1
ATOM 941 N N . HIS A 1 123 ? 0.959 6.899 18.551 1.00 95.06 123 HIS A N 1
ATOM 942 C CA . HIS A 1 123 ? 2.319 6.578 18.984 1.00 95.06 123 HIS A CA 1
ATOM 943 C C . HIS A 1 123 ? 3.313 6.418 17.827 1.00 95.06 123 HIS A C 1
ATOM 945 O O . HIS A 1 123 ? 4.517 6.525 18.050 1.00 95.06 123 HIS A O 1
ATOM 951 N N . ASP A 1 124 ? 2.836 6.180 16.605 1.00 95.62 124 ASP A N 1
ATOM 952 C CA . ASP A 1 124 ? 3.651 6.053 15.399 1.00 95.62 124 ASP A CA 1
ATOM 953 C C . ASP A 1 124 ? 3.406 7.241 14.459 1.00 95.62 124 ASP A C 1
ATOM 955 O O . ASP A 1 124 ? 2.379 7.331 13.784 1.00 95.62 124 ASP A O 1
ATOM 959 N N . THR A 1 125 ? 4.389 8.144 14.403 1.00 95.31 125 THR A N 1
ATOM 960 C CA . THR A 1 125 ? 4.358 9.370 13.590 1.00 95.31 125 THR A CA 1
ATOM 961 C C . THR A 1 125 ? 4.480 9.117 12.089 1.00 95.31 125 THR A C 1
ATOM 963 O O . THR A 1 125 ? 4.354 10.058 11.308 1.00 95.31 125 THR A O 1
ATOM 966 N N . CYS A 1 126 ? 4.720 7.872 11.666 1.00 97.0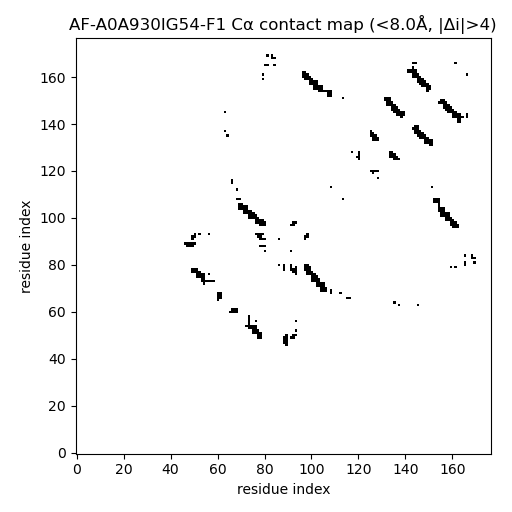6 126 CYS A N 1
ATOM 967 C CA . CYS A 1 126 ? 4.696 7.499 10.254 1.00 97.06 126 CYS A CA 1
ATOM 968 C C . CYS A 1 126 ? 3.268 7.511 9.684 1.00 97.06 126 CYS A C 1
ATOM 970 O O . CYS A 1 126 ? 3.104 7.525 8.463 1.00 97.06 126 CYS A O 1
ATOM 972 N N . TRP A 1 127 ? 2.238 7.494 10.540 1.00 97.81 127 TRP A N 1
ATOM 973 C CA . TRP A 1 127 ? 0.844 7.628 10.128 1.00 97.81 127 TRP A CA 1
ATOM 974 C C . TRP A 1 127 ? 0.422 9.094 10.007 1.00 97.81 127 TRP A C 1
ATOM 976 O O . TRP A 1 127 ? 0.515 9.865 10.958 1.00 97.81 127 TRP A O 1
ATOM 986 N N . ASP A 1 128 ? -0.154 9.435 8.858 1.00 96.94 128 ASP A N 1
ATOM 987 C CA . ASP A 1 128 ? -0.922 10.657 8.637 1.00 96.94 128 ASP A CA 1
ATOM 988 C C . ASP A 1 128 ? -2.366 10.283 8.281 1.00 96.94 128 ASP A C 1
ATOM 990 O O . ASP A 1 128 ? -2.633 9.546 7.323 1.00 96.94 128 ASP A O 1
ATOM 994 N N . ILE A 1 129 ? -3.314 10.756 9.089 1.00 95.88 129 ILE A N 1
ATOM 995 C CA . ILE A 1 129 ? -4.726 10.387 8.995 1.00 95.88 129 ILE A CA 1
ATOM 996 C C . ILE A 1 129 ? -5.541 11.641 8.734 1.00 95.88 129 ILE A C 1
ATOM 998 O O . ILE A 1 129 ? -5.605 12.548 9.562 1.00 95.88 129 ILE A O 1
ATOM 1002 N N . ASN A 1 130 ? -6.267 11.644 7.619 1.00 93.75 130 ASN A N 1
ATOM 1003 C CA . ASN A 1 130 ? -7.224 12.699 7.319 1.00 93.75 130 ASN A CA 1
ATOM 1004 C C . ASN A 1 130 ? -8.672 12.178 7.362 1.00 93.75 130 ASN A C 1
ATOM 1006 O O . ASN A 1 130 ? -8.970 11.041 7.753 1.00 93.75 130 ASN A O 1
ATOM 1010 N N . LYS A 1 131 ? -9.624 13.035 6.980 1.00 93.25 131 LYS A N 1
ATOM 1011 C CA . LYS A 1 131 ? -11.055 12.700 7.002 1.00 93.25 131 LYS A CA 1
ATOM 1012 C C . LYS A 1 131 ? -11.413 11.510 6.101 1.00 93.25 131 LYS A C 1
ATOM 1014 O O . LYS A 1 131 ? -12.360 10.796 6.416 1.00 93.25 131 LYS A O 1
ATOM 1019 N N . PHE A 1 132 ? -10.672 11.285 5.019 1.00 93.94 132 PHE A N 1
ATOM 1020 C CA . PHE A 1 132 ? -11.030 10.357 3.944 1.00 93.94 132 PHE A CA 1
ATOM 1021 C C . PHE A 1 132 ? -10.072 9.173 3.796 1.00 93.94 132 PHE A C 1
ATOM 1023 O O . PHE A 1 132 ? -10.477 8.135 3.275 1.00 93.94 132 PHE A O 1
ATOM 1030 N N . ALA A 1 133 ? -8.825 9.302 4.240 1.00 96.44 133 ALA A N 1
ATOM 1031 C CA . ALA A 1 133 ? -7.772 8.342 3.957 1.00 96.44 133 ALA A CA 1
ATOM 1032 C C . ALA A 1 133 ? -6.754 8.224 5.093 1.00 96.44 133 ALA A C 1
ATOM 1034 O O . ALA A 1 133 ? -6.625 9.106 5.946 1.00 96.44 133 ALA A O 1
ATOM 1035 N N . TYR A 1 134 ? -6.036 7.109 5.044 1.00 98.00 134 TYR A N 1
ATOM 1036 C CA . TYR A 1 134 ? -4.858 6.811 5.836 1.00 98.00 134 TYR A CA 1
ATOM 1037 C C . TYR A 1 134 ? -3.642 6.828 4.919 1.00 98.00 134 TYR A C 1
ATOM 1039 O O . TYR A 1 134 ? -3.674 6.226 3.843 1.00 98.00 134 TYR A O 1
ATOM 1047 N N . THR A 1 135 ? -2.583 7.486 5.370 1.00 98.19 135 THR A N 1
ATOM 1048 C CA . THR A 1 135 ? -1.265 7.475 4.743 1.00 98.19 135 THR A CA 1
ATOM 1049 C C . THR A 1 135 ? -0.259 6.951 5.757 1.00 98.19 135 THR A C 1
ATOM 1051 O O . THR A 1 135 ? -0.269 7.372 6.909 1.00 98.19 135 THR A O 1
ATOM 1054 N N . TYR A 1 136 ? 0.608 6.039 5.334 1.00 98.38 136 TYR A N 1
ATOM 1055 C CA . TYR A 1 136 ? 1.754 5.576 6.107 1.00 98.38 136 TYR A CA 1
ATOM 1056 C C . TYR A 1 136 ? 3.022 5.812 5.303 1.00 98.38 136 TYR A C 1
ATOM 1058 O O .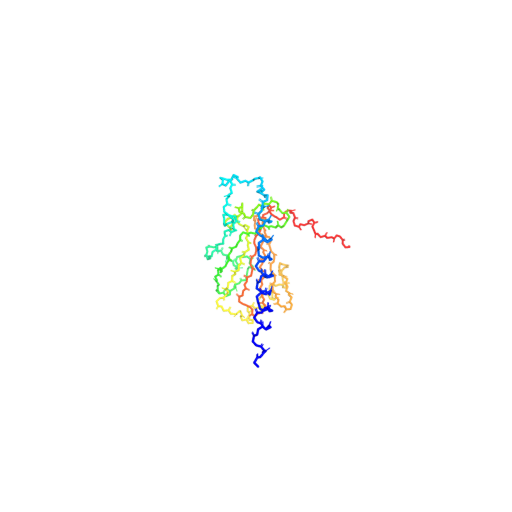 TYR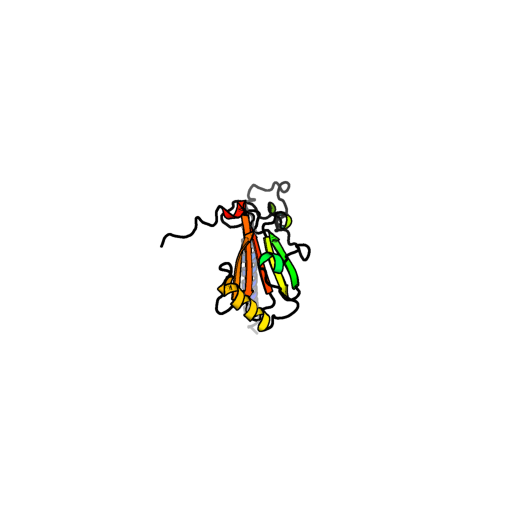 A 1 136 ? 3.119 5.312 4.184 1.00 98.38 136 TYR A O 1
ATOM 1066 N N . GLU A 1 137 ? 3.987 6.541 5.851 1.00 97.81 137 GLU A N 1
ATOM 1067 C CA . GLU A 1 137 ? 5.272 6.783 5.198 1.00 97.81 137 GLU A CA 1
ATOM 1068 C C . GLU A 1 137 ? 6.422 6.443 6.143 1.00 97.81 137 GLU A C 1
ATOM 1070 O O . GLU A 1 137 ? 6.538 7.007 7.229 1.00 97.81 137 GLU A O 1
ATOM 1075 N N . ARG A 1 138 ? 7.279 5.501 5.740 1.00 95.69 138 ARG A N 1
ATOM 1076 C CA . ARG A 1 138 ? 8.344 4.977 6.602 1.00 95.69 138 ARG A CA 1
ATOM 1077 C C . ARG A 1 138 ? 9.597 4.662 5.801 1.00 95.69 138 ARG A C 1
ATOM 1079 O O . ARG A 1 138 ? 9.530 4.057 4.734 1.00 95.69 138 ARG A O 1
ATOM 1086 N N . LYS A 1 139 ? 10.756 4.993 6.374 1.00 94.88 139 LYS A N 1
ATOM 1087 C CA . LYS A 1 139 ? 12.053 4.513 5.883 1.00 94.88 139 LYS A CA 1
ATOM 1088 C C . LYS A 1 139 ? 12.245 3.030 6.192 1.00 94.88 139 LYS A C 1
ATOM 1090 O O . LYS A 1 139 ? 12.006 2.590 7.320 1.00 94.88 139 LYS A O 1
ATOM 1095 N N . ASP A 1 140 ? 12.707 2.274 5.209 1.00 92.69 140 ASP A N 1
ATOM 1096 C CA . ASP A 1 140 ? 13.090 0.882 5.407 1.00 92.69 140 ASP A CA 1
ATOM 1097 C C . ASP A 1 140 ? 14.515 0.759 5.989 1.00 92.69 140 ASP A C 1
ATOM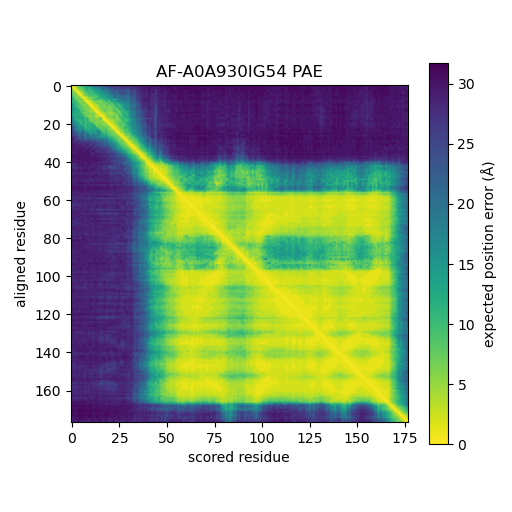 1099 O O . ASP A 1 140 ? 15.200 1.751 6.260 1.00 92.69 140 ASP A O 1
ATOM 1103 N N . LYS A 1 141 ? 14.978 -0.477 6.207 1.00 90.19 141 LYS A N 1
ATOM 1104 C CA . LYS A 1 141 ? 16.317 -0.742 6.762 1.00 90.19 141 LYS A CA 1
ATOM 1105 C C . LYS A 1 141 ? 17.455 -0.453 5.775 1.00 90.19 141 LYS A C 1
ATOM 1107 O O . LYS A 1 141 ? 18.568 -0.180 6.217 1.00 90.19 141 LYS A O 1
ATOM 1112 N N . ALA A 1 142 ? 17.194 -0.526 4.471 1.00 90.31 142 ALA A N 1
ATOM 1113 C CA . ALA A 1 142 ? 18.162 -0.221 3.419 1.00 90.31 142 ALA A CA 1
ATOM 1114 C C . ALA A 1 142 ? 18.287 1.298 3.167 1.00 90.31 142 ALA A C 1
ATOM 1116 O O . ALA A 1 142 ? 19.209 1.754 2.488 1.00 90.31 142 ALA A O 1
ATOM 1117 N N . GLY A 1 143 ? 17.402 2.098 3.768 1.00 91.19 143 GLY A N 1
ATOM 1118 C CA . GLY A 1 143 ? 17.319 3.543 3.597 1.00 91.19 143 GLY A CA 1
ATOM 1119 C C . GLY A 1 143 ? 16.431 3.975 2.430 1.00 91.19 143 GLY A C 1
ATOM 1120 O O . GLY A 1 143 ? 16.457 5.157 2.088 1.00 91.19 143 GLY A O 1
ATOM 1121 N N . GLY A 1 144 ? 15.678 3.042 1.843 1.00 93.00 144 GLY A N 1
ATOM 1122 C CA . GLY A 1 144 ? 14.533 3.309 0.983 1.00 93.00 144 GLY A CA 1
ATOM 1123 C C . GLY A 1 144 ? 13.332 3.831 1.775 1.00 93.00 144 GLY A C 1
ATOM 1124 O O . GLY A 1 144 ? 13.395 4.000 2.998 1.00 93.00 144 GLY A O 1
ATOM 1125 N N . VAL A 1 145 ? 12.232 4.118 1.085 1.00 95.81 145 VAL A N 1
ATOM 1126 C CA . VAL A 1 145 ? 10.995 4.659 1.661 1.00 95.81 145 VAL A CA 1
ATOM 1127 C C . VAL A 1 145 ? 9.803 3.923 1.082 1.00 95.81 145 VAL A C 1
ATOM 1129 O O . VAL A 1 145 ? 9.625 3.860 -0.132 1.00 95.81 145 VAL A O 1
ATOM 1132 N N . TYR A 1 146 ? 8.956 3.430 1.979 1.00 97.00 146 TYR A N 1
ATOM 1133 C CA . TYR A 1 146 ? 7.613 2.971 1.665 1.00 97.00 146 TYR A CA 1
ATOM 1134 C C . TYR A 1 146 ? 6.606 4.085 1.895 1.00 97.00 146 TYR A C 1
ATOM 1136 O O . TYR A 1 146 ? 6.664 4.782 2.910 1.00 97.00 146 TYR A O 1
ATOM 1144 N N . LYS A 1 147 ? 5.620 4.160 1.005 1.00 97.62 147 LYS A N 1
ATOM 1145 C CA . LYS A 1 147 ? 4.394 4.927 1.189 1.00 97.62 147 LYS A CA 1
ATOM 1146 C C . LYS A 1 147 ? 3.186 4.039 0.927 1.00 97.62 147 LYS A C 1
ATOM 1148 O O . LYS A 1 147 ? 3.086 3.447 -0.140 1.00 97.62 147 LYS A O 1
ATOM 1153 N N . VAL A 1 148 ? 2.266 3.959 1.882 1.00 98.38 148 VAL A N 1
ATOM 1154 C CA . VAL A 1 148 ? 1.018 3.190 1.784 1.00 98.38 148 VAL A CA 1
ATOM 1155 C C . VAL A 1 148 ? -0.159 4.144 1.940 1.00 98.38 148 VAL A C 1
ATOM 1157 O O . VAL A 1 148 ? -0.202 4.901 2.904 1.00 98.38 148 VAL A O 1
ATOM 1160 N N . VAL A 1 149 ? -1.119 4.116 1.015 1.00 98.19 149 VAL A N 1
ATOM 1161 C CA . VAL A 1 149 ? -2.293 5.003 1.027 1.00 98.19 149 VAL A CA 1
ATOM 1162 C C . VAL A 1 149 ? -3.564 4.212 0.754 1.00 98.19 149 VAL A C 1
ATOM 1164 O O . VAL A 1 149 ? -3.625 3.436 -0.197 1.00 98.19 149 VAL A O 1
ATOM 1167 N N . PHE A 1 150 ? -4.606 4.424 1.555 1.00 97.94 150 PHE A N 1
ATOM 1168 C CA . PHE A 1 150 ? -5.921 3.820 1.323 1.00 97.94 150 PHE A CA 1
ATOM 1169 C C . PHE A 1 150 ? -7.052 4.654 1.919 1.00 97.94 150 PHE A C 1
ATOM 1171 O O . PHE A 1 150 ? -6.887 5.355 2.919 1.00 97.94 150 PHE A O 1
ATOM 1178 N N . SER A 1 151 ? -8.231 4.573 1.303 1.00 96.44 151 SER A N 1
ATOM 1179 C CA . SER A 1 151 ? -9.415 5.310 1.738 1.00 96.44 151 SER A CA 1
ATOM 1180 C C . SER A 1 151 ? -10.196 4.579 2.834 1.00 96.44 151 SER A C 1
ATOM 1182 O O . SER A 1 151 ? -10.295 3.349 2.860 1.00 96.44 151 SER A O 1
ATOM 1184 N N . LYS A 1 152 ? -10.850 5.352 3.702 1.00 94.69 152 LYS A N 1
ATOM 1185 C CA . LYS A 1 152 ? -11.874 4.858 4.632 1.00 94.69 152 LYS A CA 1
ATOM 1186 C C . LYS A 1 152 ? -13.034 4.256 3.831 1.00 94.69 152 LYS A C 1
ATOM 1188 O O . LYS A 1 152 ? -13.572 4.906 2.942 1.00 94.69 152 LYS A O 1
ATOM 1193 N N . GLY A 1 153 ? -13.388 3.005 4.118 1.00 93.12 153 GLY A N 1
ATOM 1194 C CA . GLY A 1 153 ? -14.412 2.243 3.394 1.00 93.12 153 GLY A CA 1
ATOM 1195 C C . GLY A 1 153 ? -13.988 1.698 2.023 1.00 93.12 153 GLY A C 1
ATOM 1196 O O . GLY A 1 153 ? -14.818 1.117 1.331 1.00 93.12 153 GLY A O 1
ATOM 1197 N N . GLY A 1 154 ? -12.725 1.869 1.612 1.00 94.75 154 GLY A N 1
ATOM 1198 C CA . GLY A 1 154 ? -12.214 1.339 0.344 1.00 94.75 154 GLY A CA 1
ATOM 1199 C C . GLY A 1 154 ? -11.553 -0.033 0.477 1.00 94.75 154 GLY A C 1
ATOM 1200 O O . GLY A 1 154 ? -11.072 -0.406 1.545 1.00 94.75 154 GLY A O 1
ATOM 1201 N N . GLN A 1 155 ? -11.488 -0.764 -0.640 1.00 96.94 155 GLN A N 1
ATOM 1202 C CA . GLN A 1 155 ? -10.723 -2.016 -0.762 1.00 96.94 155 GLN A CA 1
ATOM 1203 C C . GLN A 1 155 ? -9.369 -1.831 -1.450 1.00 96.94 155 GLN A C 1
ATOM 1205 O O . GLN A 1 155 ? -8.586 -2.772 -1.503 1.00 96.94 155 GLN A O 1
ATOM 1210 N N . GLN A 1 156 ? -9.100 -0.664 -2.031 1.00 97.88 156 GLN A N 1
ATOM 1211 C CA . GLN A 1 156 ? -7.847 -0.423 -2.738 1.00 97.88 156 GLN A CA 1
ATOM 1212 C C . GLN A 1 156 ? -6.810 0.156 -1.783 1.00 97.88 156 GLN A C 1
ATOM 1214 O O . GLN A 1 156 ? -7.098 1.091 -1.033 1.00 97.88 156 GLN A O 1
ATOM 1219 N N . VAL A 1 157 ? -5.604 -0.399 -1.844 1.00 98.12 157 VAL A N 1
ATOM 1220 C CA . VAL A 1 157 ? -4.425 0.112 -1.150 1.00 98.12 157 VAL A CA 1
ATOM 1221 C C . VAL A 1 157 ? -3.358 0.398 -2.194 1.00 98.12 157 VAL A C 1
ATOM 1223 O O . VAL A 1 157 ? -3.007 -0.473 -2.987 1.00 98.12 157 VAL A O 1
ATOM 1226 N N . PHE A 1 158 ? -2.843 1.619 -2.197 1.00 97.75 158 PHE A N 1
ATOM 1227 C CA . PHE A 1 158 ? -1.740 2.034 -3.049 1.00 97.75 158 PHE A CA 1
ATOM 1228 C C . PHE A 1 158 ? -0.444 1.951 -2.256 1.00 97.75 158 PHE A C 1
ATOM 1230 O O . PHE A 1 158 ? -0.382 2.437 -1.128 1.00 97.75 158 PHE A O 1
ATOM 1237 N N . VAL A 1 159 ? 0.575 1.329 -2.838 1.00 97.44 159 VAL A N 1
ATOM 1238 C CA . VAL A 1 159 ? 1.901 1.191 -2.236 1.00 97.44 159 VAL A CA 1
ATOM 1239 C C . VAL A 1 159 ? 2.930 1.729 -3.212 1.00 97.44 159 VAL A C 1
ATOM 1241 O O . VAL A 1 159 ? 2.954 1.309 -4.363 1.00 97.44 159 VAL A O 1
ATOM 1244 N N . THR A 1 160 ? 3.799 2.615 -2.751 1.00 96.06 160 THR A N 1
ATOM 1245 C CA . THR A 1 160 ? 4.985 3.046 -3.491 1.00 96.06 160 THR A CA 1
ATOM 1246 C C . THR A 1 160 ? 6.217 2.692 -2.677 1.00 96.06 160 THR A C 1
ATOM 1248 O O . THR A 1 160 ? 6.224 2.887 -1.459 1.00 96.06 160 THR A O 1
ATOM 1251 N N . HIS A 1 161 ? 7.250 2.184 -3.340 1.00 95.31 161 HIS A N 1
ATOM 1252 C CA . HIS A 1 161 ? 8.570 2.006 -2.754 1.00 95.31 161 HIS A CA 1
ATOM 1253 C C . HIS A 1 161 ? 9.622 2.700 -3.615 1.00 95.31 161 HIS A C 1
ATOM 1255 O O . HIS A 1 161 ? 9.573 2.626 -4.842 1.00 95.31 161 HIS A O 1
ATOM 1261 N N . LEU A 1 162 ? 10.553 3.378 -2.950 1.00 93.19 162 LEU A N 1
ATOM 1262 C CA . LEU A 1 162 ? 11.733 3.979 -3.556 1.00 93.19 162 LEU A CA 1
ATOM 1263 C C . LEU A 1 162 ? 12.976 3.528 -2.804 1.00 93.19 162 LEU A C 1
ATOM 1265 O O . LEU A 1 162 ? 13.040 3.654 -1.581 1.00 93.19 162 LEU A O 1
ATOM 1269 N N . ASN A 1 163 ? 13.990 3.091 -3.537 1.00 91.94 163 ASN A N 1
ATOM 1270 C CA . ASN A 1 163 ? 15.307 2.813 -2.993 1.00 91.94 163 ASN A CA 1
ATOM 1271 C C . ASN A 1 163 ? 16.014 4.107 -2.550 1.00 91.94 163 ASN A C 1
ATOM 1273 O O . ASN A 1 163 ? 15.679 5.225 -2.951 1.00 91.94 163 ASN A O 1
ATOM 1277 N N . LYS A 1 164 ? 17.022 3.957 -1.686 1.00 90.50 164 LYS A N 1
ATOM 1278 C CA . LYS A 1 164 ? 17.762 5.064 -1.054 1.00 90.50 164 LYS A CA 1
ATOM 1279 C C . LYS A 1 164 ? 18.339 6.076 -2.049 1.00 90.50 164 LYS A C 1
ATOM 1281 O O . LYS A 1 164 ? 18.399 7.273 -1.763 1.00 90.50 164 LYS A O 1
ATOM 1286 N N . ASP A 1 165 ? 18.834 5.584 -3.170 1.00 86.56 165 ASP A N 1
ATOM 1287 C CA . ASP A 1 165 ? 19.409 6.342 -4.277 1.00 86.56 165 ASP A CA 1
ATOM 1288 C C . ASP A 1 165 ? 18.374 7.239 -4.968 1.00 86.56 165 ASP A C 1
ATOM 1290 O O . ASP A 1 165 ? 18.690 8.389 -5.269 1.00 86.56 165 ASP A O 1
ATOM 1294 N N . MET A 1 166 ? 17.120 6.793 -5.065 1.00 85.25 166 MET A N 1
ATOM 1295 C CA . MET A 1 166 ? 16.025 7.542 -5.695 1.00 85.25 166 MET A CA 1
ATOM 1296 C C . MET A 1 166 ? 15.432 8.649 -4.807 1.00 85.25 166 MET A C 1
ATOM 1298 O O . MET A 1 166 ? 14.715 9.525 -5.284 1.00 85.25 166 MET A O 1
ATOM 1302 N N . ILE A 1 167 ? 15.737 8.652 -3.505 1.00 80.94 167 ILE A N 1
ATOM 1303 C CA . ILE A 1 167 ? 15.177 9.609 -2.529 1.00 80.94 167 ILE A CA 1
ATOM 1304 C C . ILE A 1 167 ? 15.981 10.919 -2.460 1.00 80.94 167 ILE A C 1
ATOM 1306 O O . ILE A 1 167 ? 15.481 11.950 -1.999 1.00 80.94 167 ILE A O 1
ATOM 1310 N N . LYS A 1 168 ? 17.246 10.916 -2.898 1.00 66.44 168 LYS A N 1
ATOM 1311 C CA . LYS A 1 168 ? 18.168 12.046 -2.683 1.00 66.44 168 LYS A CA 1
ATOM 1312 C C . LYS A 1 168 ? 17.772 13.336 -3.411 1.00 66.44 168 LYS A C 1
ATOM 1314 O O . LYS A 1 168 ? 18.211 14.402 -2.985 1.00 66.44 168 LYS A O 1
ATOM 1319 N N . ASN A 1 169 ? 16.882 13.270 -4.401 1.00 52.97 169 ASN A N 1
ATOM 1320 C CA . ASN A 1 169 ? 16.492 14.434 -5.198 1.00 52.97 169 ASN A CA 1
ATOM 1321 C C . ASN A 1 169 ? 15.089 14.983 -4.875 1.00 52.97 169 ASN A C 1
ATOM 1323 O O . ASN A 1 169 ? 14.701 16.016 -5.411 1.00 52.97 169 ASN A O 1
ATOM 1327 N N . THR A 1 170 ? 14.312 14.351 -3.989 1.00 50.06 170 THR A N 1
ATOM 1328 C CA . THR A 1 170 ? 12.928 14.780 -3.683 1.00 50.06 170 THR A CA 1
ATOM 1329 C C . THR A 1 170 ? 12.850 15.891 -2.627 1.00 50.06 170 THR A C 1
ATOM 1331 O O . THR A 1 170 ? 11.848 16.594 -2.530 1.00 50.06 170 THR A O 1
ATOM 1334 N N . ASN A 1 171 ? 13.911 16.090 -1.835 1.00 45.97 171 ASN A N 1
ATOM 1335 C CA . ASN A 1 171 ? 13.940 17.074 -0.742 1.00 45.97 171 ASN A CA 1
ATOM 1336 C C . ASN A 1 171 ? 14.368 18.492 -1.172 1.00 45.97 171 ASN A C 1
ATOM 1338 O O . ASN A 1 171 ? 14.382 19.388 -0.332 1.00 45.97 171 ASN A O 1
ATOM 1342 N N . GLN A 1 172 ? 14.699 18.720 -2.448 1.00 42.00 172 GLN A N 1
ATOM 1343 C CA . GLN A 1 172 ? 15.067 20.053 -2.956 1.00 42.00 172 GLN A CA 1
ATOM 1344 C C . GLN A 1 172 ? 13.869 20.877 -3.466 1.00 42.00 172 GLN A C 1
ATOM 1346 O O . GLN A 1 172 ? 14.032 22.047 -3.798 1.00 42.00 172 GLN A O 1
ATOM 1351 N N . THR A 1 173 ? 12.654 20.318 -3.460 1.00 40.81 173 THR A N 1
ATOM 1352 C CA . THR A 1 173 ? 11.431 20.969 -3.971 1.00 40.81 173 THR A CA 1
ATOM 1353 C C . THR A 1 173 ? 10.421 21.325 -2.875 1.00 40.81 173 THR A C 1
ATOM 1355 O O . THR A 1 173 ? 9.213 21.305 -3.099 1.00 40.81 173 THR A O 1
ATOM 1358 N N . LYS A 1 174 ? 10.878 21.698 -1.674 1.00 37.38 174 LYS A N 1
ATOM 1359 C CA . LYS A 1 174 ? 10.047 22.538 -0.796 1.00 37.38 174 LYS A CA 1
ATOM 1360 C C . LYS A 1 174 ? 10.409 23.999 -1.066 1.00 37.38 174 LYS A C 1
ATOM 1362 O O . LYS A 1 174 ? 11.519 24.391 -0.711 1.00 37.38 174 LYS A O 1
ATOM 1367 N N . PRO A 1 175 ? 9.531 24.810 -1.687 1.00 40.78 175 PRO A N 1
ATOM 1368 C CA . PRO A 1 175 ? 9.753 26.245 -1.714 1.00 40.78 175 PRO A CA 1
ATOM 1369 C C . PRO A 1 175 ? 9.777 26.730 -0.264 1.00 40.78 175 PRO A C 1
ATOM 1371 O O . PRO A 1 175 ? 8.844 26.463 0.499 1.00 40.78 175 PRO A O 1
ATOM 1374 N N . ASN A 1 176 ? 10.867 27.394 0.119 1.00 39.50 176 ASN A N 1
ATOM 1375 C CA . ASN A 1 176 ? 10.915 28.163 1.356 1.00 3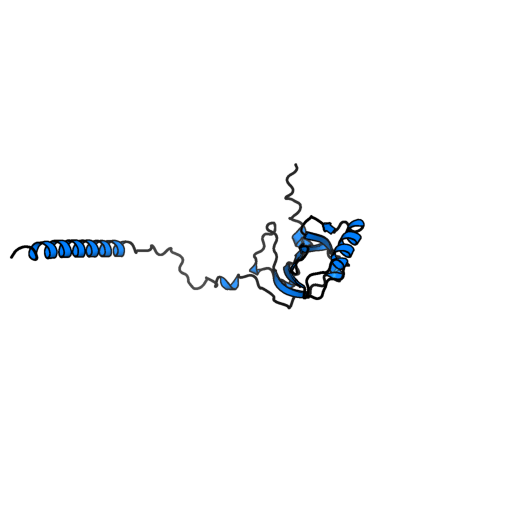9.50 176 ASN A CA 1
ATOM 1376 C C . ASN A 1 176 ? 9.727 29.128 1.333 1.00 39.50 176 ASN A C 1
ATOM 1378 O O . ASN A 1 176 ? 9.602 29.932 0.408 1.00 39.50 176 ASN A O 1
ATOM 1382 N N . LYS A 1 177 ? 8.833 28.973 2.306 1.00 36.94 177 LYS A N 1
ATOM 1383 C CA . LYS A 1 177 ? 7.719 29.884 2.533 1.00 36.94 177 LYS A CA 1
ATOM 1384 C C . LYS A 1 177 ? 8.141 30.952 3.527 1.00 36.94 177 LYS A C 1
ATOM 1386 O O . LYS A 1 177 ? 8.857 30.581 4.483 1.00 36.94 177 LYS A O 1
#

Secondary structure (DSSP, 8-state):
--SHHHHHHHHHHHHHHHHHHHHHHGGG------S---TTS---GGGGSPP-B-S-S---HHHHHSS-PPPEEEEEEEE---TTS---TTS--TTTT-EEEEEEESSPPPHHHHHHHHHHTTT-TTEEE-SSEEEEEEE-TTS-EEEEEEETT-SEEEEEEE-TTTTTTGGG-----

Foldseek 3Di:
DPDPPPVVVVVVVVVVVVVVVVVVVVVPPPPVPPPDPPVVPDDDPVLLDWDKDAQPDDDDPCVQPVADDADKTWGIKTADADPQDPDRNSNTHVVVVFIKTKIFHPDFDDPVSVVVVVVVVVPDVQWDDDPFKIWGWDQDPQRKIWIWMDTRRGRIIMIGIDGNVRPPRPVVPDPDD

pLDDT: mean 78.56, std 19.35, range [36.94, 98.38]